Protein AF-A0A2G3DZT4-F1 (afdb_monomer)

Mean predicted aligned error: 15.98 Å

InterPro domains:
  IPR046097 Protein of unknown function DUF6033 [PF19498] (28-108)

Structure (mmCIF, N/CA/C/O backbone):
data_AF-A0A2G3DZT4-F1
#
_entry.id   AF-A0A2G3DZT4-F1
#
loop_
_atom_site.group_PDB
_atom_site.id
_atom_site.type_symbol
_atom_site.label_atom_id
_atom_site.label_alt_id
_atom_site.label_comp_id
_atom_site.label_asym_id
_atom_site.label_entity_id
_atom_site.label_seq_id
_atom_site.pdbx_PDB_ins_code
_atom_site.Cartn_x
_atom_site.Cartn_y
_atom_site.Cartn_z
_atom_site.occupancy
_atom_site.B_iso_or_equiv
_atom_site.auth_seq_id
_atom_site.auth_comp_id
_atom_site.auth_asym_id
_atom_site.auth_atom_id
_atom_site.pdbx_PDB_model_num
ATOM 1 N N . MET A 1 1 ? 13.905 -54.953 64.031 1.00 35.84 1 MET A N 1
ATOM 2 C CA . MET A 1 1 ? 13.673 -54.670 62.597 1.00 35.84 1 MET A CA 1
ATOM 3 C C . MET A 1 1 ? 12.261 -54.125 62.442 1.00 35.84 1 MET A C 1
ATOM 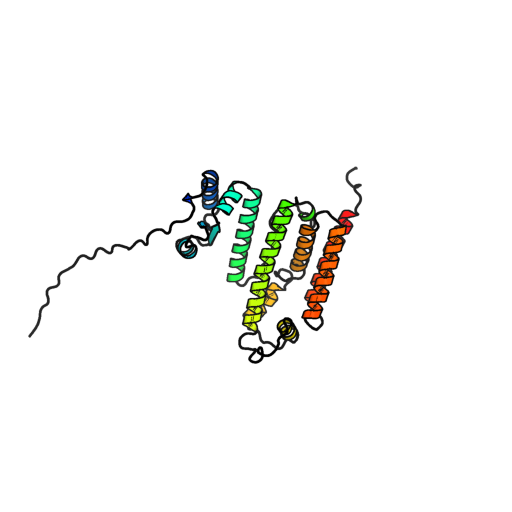5 O O . MET A 1 1 ? 11.382 -54.667 63.097 1.00 35.84 1 MET A O 1
ATOM 9 N N . SER A 1 2 ? 12.106 -53.084 61.608 1.00 32.72 2 SER A N 1
ATOM 10 C CA . SER A 1 2 ? 10.856 -52.409 61.176 1.00 32.72 2 SER A CA 1
ATOM 11 C C . SER A 1 2 ? 10.142 -51.606 62.278 1.00 32.72 2 SER A C 1
ATOM 13 O O . SER A 1 2 ? 9.581 -52.185 63.194 1.00 32.72 2 SER A O 1
ATOM 15 N N . ILE A 1 3 ? 10.249 -50.273 62.378 1.00 27.19 3 ILE A N 1
ATOM 16 C CA . ILE A 1 3 ? 9.826 -49.194 61.453 1.00 27.19 3 ILE A CA 1
ATOM 17 C C . ILE A 1 3 ? 8.415 -49.436 60.895 1.00 27.19 3 ILE A C 1
ATOM 19 O O . ILE A 1 3 ? 8.246 -50.150 59.913 1.00 27.19 3 ILE A O 1
ATOM 23 N N . GLY A 1 4 ? 7.423 -48.804 61.526 1.00 29.67 4 GLY A N 1
ATOM 24 C CA . GLY A 1 4 ? 6.056 -48.642 61.035 1.00 29.67 4 GLY A CA 1
ATOM 25 C C . GLY A 1 4 ? 5.622 -47.203 61.302 1.00 29.67 4 GLY A C 1
ATOM 26 O O . GLY A 1 4 ? 5.519 -46.786 62.451 1.00 29.67 4 GLY A O 1
ATOM 27 N N . ILE A 1 5 ? 5.490 -46.436 60.225 1.00 31.97 5 ILE A N 1
ATOM 28 C CA . ILE A 1 5 ? 5.353 -44.980 60.194 1.00 31.97 5 ILE A CA 1
ATOM 29 C C . ILE A 1 5 ? 3.861 -44.637 60.219 1.00 31.97 5 ILE A C 1
ATOM 31 O O . ILE A 1 5 ? 3.090 -45.159 59.416 1.00 31.97 5 ILE A O 1
ATOM 35 N N . SER A 1 6 ? 3.467 -43.757 61.139 1.00 32.53 6 SER A N 1
ATOM 36 C CA . SER A 1 6 ? 2.123 -43.187 61.243 1.00 32.53 6 SER A CA 1
ATOM 37 C C . SER A 1 6 ? 1.802 -42.308 60.030 1.00 32.53 6 SER A C 1
ATOM 39 O O . SER A 1 6 ? 2.464 -41.298 59.799 1.00 32.53 6 SER A O 1
ATOM 41 N N . GLY A 1 7 ? 0.766 -42.670 59.274 1.00 30.48 7 GLY A N 1
ATOM 42 C CA . GLY A 1 7 ? 0.188 -41.834 58.223 1.00 30.48 7 GLY A CA 1
ATOM 43 C C . GLY A 1 7 ? -0.861 -40.881 58.795 1.00 30.48 7 GLY A C 1
ATOM 44 O O . GLY A 1 7 ? -1.984 -41.292 59.078 1.00 30.48 7 GLY A O 1
ATOM 45 N N . VAL A 1 8 ? -0.502 -39.606 58.949 1.00 34.56 8 VAL A N 1
ATOM 46 C CA . VAL A 1 8 ? -1.454 -38.508 59.167 1.00 34.56 8 VAL A CA 1
ATOM 47 C C . VAL A 1 8 ? -1.983 -38.083 57.798 1.00 34.56 8 VAL A C 1
ATOM 49 O O . VAL A 1 8 ? -1.232 -37.590 56.962 1.00 34.56 8 VAL A O 1
ATOM 52 N N . SER A 1 9 ? -3.279 -38.291 57.561 1.00 32.06 9 SER A N 1
ATOM 53 C CA . SER A 1 9 ? -3.981 -37.723 56.408 1.00 32.06 9 SER A CA 1
ATOM 54 C C . SER A 1 9 ? -4.201 -36.234 56.656 1.00 32.06 9 SER A C 1
ATOM 56 O O . SER A 1 9 ? -5.027 -35.858 57.486 1.00 32.06 9 SER A O 1
ATOM 58 N N . GLN A 1 10 ? -3.446 -35.387 55.959 1.00 34.06 10 GLN A N 1
ATOM 59 C CA . GLN A 1 10 ? -3.657 -33.946 55.960 1.00 34.06 10 GLN A CA 1
ATOM 60 C C . GLN A 1 10 ? -4.495 -33.561 54.738 1.00 34.06 10 GLN A C 1
ATOM 62 O O . GLN A 1 10 ? -4.106 -33.768 53.590 1.00 34.06 10 GLN A O 1
ATOM 67 N N . VAL A 1 11 ? -5.675 -33.018 55.027 1.00 36.53 11 VAL A N 1
ATOM 68 C CA . VAL A 1 11 ? -6.597 -32.384 54.087 1.00 36.53 11 VAL A CA 1
ATOM 69 C C . VAL A 1 11 ? -5.901 -31.160 53.487 1.00 36.53 11 VAL A C 1
ATOM 71 O O . VAL A 1 11 ? -5.662 -30.177 54.185 1.00 36.53 11 VAL A O 1
ATOM 74 N N . GLY A 1 12 ? -5.550 -31.226 52.204 1.00 33.75 12 GLY A N 1
ATOM 75 C CA . GLY A 1 12 ? -5.058 -30.089 51.431 1.00 33.75 12 GLY A CA 1
ATOM 76 C C . GLY A 1 12 ? -6.176 -29.538 50.558 1.00 33.75 12 GLY A C 1
ATOM 77 O O . GLY A 1 12 ? -6.418 -30.051 49.470 1.00 33.75 12 GLY A O 1
ATOM 78 N N . ALA A 1 13 ? -6.866 -28.504 51.039 1.00 34.66 13 ALA A N 1
ATOM 79 C CA . ALA A 1 13 ? -7.708 -27.667 50.198 1.00 34.66 13 ALA A CA 1
ATOM 80 C C . ALA A 1 13 ? -6.808 -26.957 49.177 1.00 34.66 13 ALA A C 1
ATOM 82 O O . ALA A 1 13 ? -5.979 -26.124 49.539 1.00 34.66 13 ALA A O 1
ATOM 83 N N . SER A 1 14 ? -6.944 -27.310 47.903 1.00 34.84 14 SER A N 1
ATOM 84 C CA . SER A 1 14 ? -6.324 -26.594 46.794 1.00 34.84 14 SER A CA 1
ATOM 85 C C . SER A 1 14 ? -7.066 -25.275 46.588 1.00 34.84 14 SER A C 1
ATOM 87 O O . SER A 1 14 ? -8.019 -25.201 45.814 1.00 34.84 14 SER A O 1
ATOM 89 N N . THR A 1 15 ? -6.655 -24.230 47.302 1.00 34.09 15 THR A N 1
ATOM 90 C CA . THR A 1 15 ? -6.976 -22.852 46.933 1.00 34.09 15 THR A CA 1
ATOM 91 C C . THR A 1 15 ? -6.350 -22.586 45.568 1.00 34.09 15 THR A C 1
ATOM 93 O O . THR A 1 15 ? -5.130 -22.472 45.439 1.00 34.09 15 THR A O 1
ATOM 96 N N . GLN A 1 16 ? -7.184 -22.528 44.529 1.00 34.56 16 GLN A N 1
ATOM 97 C CA . GLN A 1 16 ? -6.780 -21.939 43.262 1.00 34.56 16 GLN A CA 1
ATOM 98 C C . GLN A 1 16 ? -6.402 -20.483 43.541 1.00 34.56 16 GLN A C 1
ATOM 100 O O . GLN A 1 16 ? -7.229 -19.688 43.980 1.00 34.56 16 GLN A O 1
ATOM 105 N N . TYR A 1 17 ? -5.127 -20.153 43.350 1.00 31.91 17 TYR A N 1
ATOM 106 C CA . TYR A 1 17 ? -4.670 -18.772 43.287 1.00 31.91 17 TYR A CA 1
ATOM 107 C C . TYR A 1 17 ? -5.278 -18.156 42.018 1.00 31.91 17 TYR A C 1
ATOM 109 O O . TYR A 1 17 ? -4.721 -18.292 40.930 1.00 31.91 17 TYR A O 1
ATOM 117 N N . GLU A 1 18 ? -6.442 -17.516 42.132 1.00 36.75 18 GLU A N 1
ATOM 118 C CA . GLU A 1 18 ? -6.904 -16.585 41.105 1.00 36.75 18 GLU A CA 1
ATOM 119 C C . GLU A 1 18 ? -5.958 -15.382 41.127 1.00 36.75 18 GLU A C 1
ATOM 121 O O . GLU A 1 18 ? -5.880 -14.637 42.107 1.00 36.75 18 GLU A O 1
ATOM 126 N N . ALA A 1 19 ? -5.166 -15.227 40.064 1.00 43.00 19 ALA A N 1
ATOM 127 C CA . ALA A 1 19 ? -4.368 -14.027 39.871 1.00 43.00 19 ALA A CA 1
ATOM 128 C C . ALA A 1 19 ? -5.308 -12.805 39.867 1.00 43.00 19 ALA A C 1
ATOM 130 O O . ALA A 1 19 ? -6.369 -12.866 39.241 1.00 43.00 19 ALA A O 1
ATOM 131 N N . PRO A 1 20 ? -4.958 -11.698 40.546 1.00 50.19 20 PRO A N 1
ATOM 132 C CA . PRO A 1 20 ? -5.822 -10.526 40.605 1.00 50.19 20 PRO A CA 1
ATOM 133 C C . PRO A 1 20 ? -6.128 -10.015 39.192 1.00 50.19 20 PRO A C 1
ATOM 135 O O . PRO A 1 20 ? -5.216 -9.858 38.377 1.00 50.19 20 PRO A O 1
ATOM 138 N N . ALA A 1 21 ? -7.410 -9.753 38.911 1.00 59.19 21 ALA A N 1
ATOM 139 C CA . ALA A 1 21 ? -7.855 -9.196 37.637 1.00 59.19 21 ALA A CA 1
ATOM 140 C C . ALA A 1 21 ? -7.073 -7.908 37.330 1.00 59.19 21 ALA A C 1
ATOM 142 O O . ALA A 1 21 ? -7.020 -6.981 38.147 1.00 59.19 21 ALA A O 1
ATOM 143 N N . VAL A 1 22 ? -6.431 -7.861 36.162 1.00 67.62 22 VAL A N 1
ATOM 144 C CA . VAL A 1 22 ? -5.634 -6.697 35.759 1.00 67.62 22 VAL A CA 1
ATOM 145 C C . VAL A 1 22 ? -6.612 -5.600 35.364 1.00 67.62 22 VAL A C 1
ATOM 147 O O . VAL A 1 22 ? -7.493 -5.818 34.538 1.00 67.62 22 VAL A O 1
ATOM 150 N N . LYS A 1 23 ? -6.493 -4.422 35.984 1.00 72.06 23 LYS A N 1
ATOM 151 C CA . LYS A 1 23 ? -7.412 -3.308 35.728 1.00 72.06 23 LYS A CA 1
ATOM 152 C C . LYS A 1 23 ? -7.224 -2.781 34.302 1.00 72.06 23 LYS A C 1
ATOM 154 O O . LYS A 1 23 ? -6.114 -2.401 33.932 1.00 72.06 23 LYS A O 1
ATOM 159 N N . SER A 1 24 ? -8.308 -2.745 33.530 1.00 79.88 24 SER A N 1
ATOM 160 C CA . SER A 1 24 ? -8.387 -2.023 32.257 1.00 79.88 24 SER A CA 1
ATOM 161 C C . SER A 1 24 ? -8.748 -0.550 32.501 1.00 79.88 24 SER A C 1
ATOM 163 O O . SER A 1 24 ? -9.135 -0.179 33.608 1.00 79.88 24 SER A O 1
ATOM 165 N N . SER A 1 25 ? -8.629 0.299 31.477 1.00 84.81 25 SER A N 1
ATOM 166 C CA . SER A 1 25 ? -9.008 1.722 31.549 1.00 84.81 25 SER A CA 1
ATOM 167 C C . SER A 1 25 ? -10.488 1.974 31.191 1.00 84.81 25 SER A C 1
ATOM 169 O O . SER A 1 25 ? -10.856 3.095 30.840 1.00 84.81 25 SER A O 1
ATOM 171 N N . GLU A 1 26 ? -11.355 0.957 31.238 1.00 87.75 26 GLU A N 1
ATOM 172 C CA . GLU A 1 26 ? -12.788 1.079 30.900 1.00 87.75 26 GLU A CA 1
ATOM 173 C C . GLU A 1 26 ? -13.578 1.965 31.871 1.00 87.75 26 GLU A C 1
ATOM 175 O O . GLU A 1 26 ? -14.547 2.620 31.481 1.00 87.75 26 GLU A O 1
ATOM 180 N N . ASP A 1 27 ? -13.143 2.026 33.128 1.00 87.75 27 ASP A N 1
ATOM 181 C CA . ASP A 1 27 ? -13.713 2.879 34.173 1.00 87.75 27 ASP A CA 1
ATOM 182 C C . ASP A 1 27 ? -13.585 4.378 33.853 1.00 87.75 27 ASP A C 1
ATOM 184 O O . ASP A 1 27 ? -14.353 5.191 34.363 1.00 87.75 27 ASP A O 1
ATOM 188 N N . LYS A 1 28 ? -12.653 4.742 32.966 1.00 90.12 28 LYS A N 1
ATOM 189 C CA . LYS A 1 28 ? -12.401 6.121 32.520 1.00 90.12 28 LYS A CA 1
ATOM 190 C C . LYS A 1 28 ? -13.260 6.547 31.324 1.00 90.12 28 LYS A C 1
ATOM 192 O O . LYS A 1 28 ? -13.123 7.680 30.861 1.00 90.12 28 LYS A O 1
ATOM 197 N N . LEU A 1 29 ? -14.093 5.660 30.780 1.00 93.12 29 LEU A N 1
ATOM 198 C CA . LEU A 1 29 ? -14.978 5.972 29.657 1.00 93.12 29 LEU A CA 1
ATOM 199 C C . LEU A 1 29 ? -16.215 6.754 30.107 1.00 93.12 29 LEU A C 1
ATOM 201 O O . LEU A 1 29 ? -16.767 6.528 31.183 1.00 93.12 29 LEU A O 1
ATOM 205 N N . SER A 1 30 ? -16.712 7.630 29.237 1.00 95.06 30 SER A N 1
ATOM 206 C CA . SER A 1 30 ? -18.046 8.207 29.379 1.00 95.06 30 SER A CA 1
ATOM 207 C C . SER A 1 30 ? -19.122 7.132 29.251 1.00 95.06 30 SER A C 1
ATOM 209 O O . SER A 1 30 ? -18.926 6.102 28.602 1.00 95.06 30 SER A O 1
ATOM 211 N N . LYS A 1 31 ? -20.315 7.410 29.789 1.00 95.94 31 LYS A N 1
ATOM 212 C CA . LYS A 1 31 ? -21.454 6.489 29.697 1.00 95.94 31 LYS A CA 1
ATOM 213 C C . LYS A 1 31 ? -21.768 6.091 28.248 1.00 95.94 31 LYS A C 1
ATOM 215 O O . LYS A 1 31 ? -21.952 4.916 27.963 1.00 95.94 31 LYS A O 1
ATOM 220 N N . LYS A 1 32 ? -21.710 7.053 27.320 1.00 93.81 32 LYS A N 1
ATOM 221 C CA . LYS A 1 32 ? -21.916 6.804 25.886 1.00 93.81 32 LYS A CA 1
ATOM 222 C C . LYS A 1 32 ? -20.889 5.820 25.312 1.00 93.81 32 LYS A C 1
ATOM 224 O O . LYS A 1 32 ? -21.248 4.956 24.521 1.00 93.81 32 LYS A O 1
ATOM 229 N N . ALA A 1 33 ? -19.620 5.955 25.691 1.00 94.38 33 ALA A N 1
ATOM 230 C CA . ALA A 1 33 ? -18.560 5.069 25.222 1.00 94.38 33 ALA A CA 1
ATOM 231 C C . ALA A 1 33 ? -18.623 3.677 25.870 1.00 94.38 33 ALA A C 1
ATOM 233 O O . ALA A 1 33 ? -18.313 2.692 25.206 1.00 94.38 33 ALA A O 1
ATOM 234 N N . GLN A 1 34 ? -19.078 3.582 27.122 1.00 94.69 34 GLN A N 1
ATOM 235 C CA . GLN A 1 34 ? -19.359 2.301 27.776 1.00 94.69 34 GLN A CA 1
ATOM 236 C C . GLN A 1 34 ? -20.506 1.552 27.089 1.00 94.69 34 GLN A C 1
ATOM 238 O O . GLN A 1 34 ? -20.374 0.361 26.817 1.00 94.69 34 GLN A O 1
ATOM 243 N N . ASP A 1 35 ? -21.598 2.250 26.766 1.00 96.25 35 ASP A N 1
ATOM 244 C CA . ASP A 1 35 ? -22.743 1.657 26.067 1.00 96.25 35 ASP A CA 1
ATOM 245 C C . ASP A 1 35 ? -22.334 1.190 24.660 1.00 96.25 35 ASP A C 1
ATOM 247 O O . ASP A 1 35 ? -22.595 0.053 24.276 1.00 96.25 35 ASP A O 1
ATOM 251 N N . TYR A 1 36 ? -21.567 2.013 23.936 1.00 95.19 36 TYR A N 1
ATOM 252 C CA . TYR A 1 36 ? -21.022 1.638 22.631 1.00 95.19 36 TYR A CA 1
ATOM 253 C C . TYR A 1 36 ? -20.076 0.421 22.698 1.00 95.19 36 TYR A C 1
ATOM 255 O O . TYR A 1 36 ? -20.134 -0.464 21.845 1.00 95.19 36 TYR A O 1
ATOM 263 N N . LEU A 1 37 ? -19.217 0.334 23.720 1.00 94.06 37 LEU A N 1
ATOM 264 C CA . LEU A 1 37 ? -18.352 -0.829 23.940 1.00 94.06 37 LEU A CA 1
ATOM 265 C C . LEU A 1 37 ? -19.165 -2.105 24.222 1.00 94.06 37 LEU A C 1
ATOM 267 O O . LEU A 1 37 ? -18.807 -3.179 23.734 1.00 94.06 37 LEU A O 1
ATOM 271 N N . ALA A 1 38 ? -20.256 -1.998 24.984 1.00 94.25 38 ALA A N 1
ATOM 272 C CA . ALA A 1 38 ? -21.161 -3.118 25.230 1.00 94.25 38 ALA A CA 1
ATOM 273 C C . ALA A 1 38 ? -21.832 -3.595 23.930 1.00 94.25 38 ALA A C 1
ATOM 275 O O . ALA A 1 38 ? -21.845 -4.799 23.658 1.00 94.25 38 ALA A O 1
ATOM 276 N N . ASP A 1 39 ? -22.290 -2.666 23.087 1.00 94.12 39 ASP A N 1
ATOM 277 C CA . ASP A 1 39 ? -22.849 -2.978 21.768 1.00 94.12 39 ASP A CA 1
ATOM 278 C C . ASP A 1 39 ? -21.826 -3.685 20.869 1.00 94.12 39 ASP A C 1
ATOM 280 O O . ASP A 1 39 ? -22.159 -4.668 20.203 1.00 94.12 39 ASP A O 1
ATOM 284 N N . LEU A 1 40 ? -20.562 -3.244 20.878 1.00 91.56 40 LEU A N 1
ATOM 285 C CA . LEU A 1 40 ? -19.487 -3.908 20.139 1.00 91.56 40 LEU A CA 1
ATOM 286 C C . LEU A 1 40 ? -19.270 -5.348 20.601 1.00 91.56 40 LEU A C 1
ATOM 288 O O . LEU A 1 40 ? -19.233 -6.255 19.771 1.00 91.56 40 LEU A O 1
ATOM 292 N N . ARG A 1 41 ? -19.160 -5.574 21.912 1.00 91.94 41 ARG A N 1
ATOM 293 C CA . ARG A 1 41 ? -18.963 -6.916 22.486 1.00 91.94 41 ARG A CA 1
ATOM 294 C C . ARG A 1 41 ? -20.148 -7.845 22.210 1.00 91.94 41 ARG A C 1
ATOM 296 O O . ARG A 1 41 ? -19.950 -9.039 22.015 1.00 91.94 41 ARG A O 1
ATOM 303 N N . SER A 1 42 ? -21.361 -7.299 22.157 1.00 91.44 42 SER A N 1
ATOM 304 C CA . SER A 1 42 ? -22.565 -8.040 21.768 1.00 91.44 42 SER A CA 1
ATOM 305 C C . SER A 1 42 ? -22.560 -8.396 20.275 1.00 91.44 42 SER A C 1
ATOM 307 O O . SER A 1 42 ? -22.864 -9.524 19.893 1.00 91.44 42 SER A O 1
ATOM 309 N N . LYS A 1 43 ? -22.165 -7.446 19.418 1.00 91.25 43 LYS A N 1
ATOM 310 C CA . LYS A 1 43 ? -22.201 -7.591 17.956 1.00 91.25 43 LYS A CA 1
ATOM 311 C C . LYS A 1 43 ? -21.086 -8.475 17.390 1.00 91.25 43 LYS A C 1
ATOM 313 O O . LYS A 1 43 ? -21.326 -9.170 16.407 1.00 91.25 43 LYS A O 1
ATOM 318 N N . TYR A 1 44 ? -19.891 -8.458 17.981 1.00 85.94 44 TYR A N 1
ATOM 319 C CA . TYR A 1 44 ? -18.739 -9.250 17.531 1.00 85.94 44 TYR A CA 1
ATOM 320 C C . TYR A 1 44 ? -18.349 -10.270 18.606 1.00 85.94 44 TYR A C 1
ATOM 322 O O . TYR A 1 44 ? -17.353 -10.108 19.306 1.00 85.94 44 TYR A O 1
ATOM 330 N N . GLY A 1 45 ? -19.146 -11.333 18.745 1.00 80.62 45 GLY A N 1
ATOM 331 C CA . GLY A 1 45 ? -18.995 -12.321 19.823 1.00 80.62 45 GLY A CA 1
ATOM 332 C C . GLY A 1 45 ? -17.663 -13.087 19.846 1.00 80.62 45 GLY A C 1
ATOM 333 O O . GL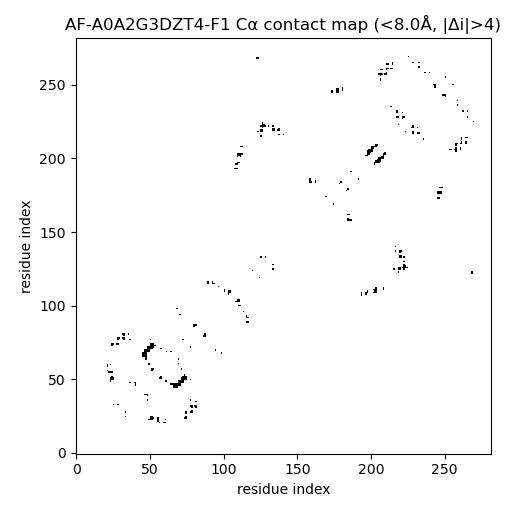Y A 1 45 ? -17.288 -13.617 20.899 1.00 80.62 45 GLY A O 1
ATOM 334 N N . ASP A 1 46 ? -16.942 -13.106 18.723 1.00 83.69 46 ASP A N 1
ATOM 335 C CA . ASP A 1 46 ? -15.623 -13.737 18.570 1.00 83.69 46 ASP A CA 1
ATOM 336 C C . ASP A 1 46 ? -14.462 -12.796 18.935 1.00 83.69 46 ASP A C 1
ATOM 338 O O . ASP A 1 46 ? -13.300 -13.212 18.973 1.00 83.69 46 ASP A O 1
ATOM 342 N N . TYR A 1 47 ? -14.763 -11.514 19.166 1.00 86.25 47 TYR A N 1
ATOM 343 C CA . TYR A 1 47 ? -13.781 -10.474 19.437 1.00 86.25 47 TYR A CA 1
ATOM 344 C C . TYR A 1 47 ? -13.842 -10.103 20.917 1.00 86.25 47 TYR A C 1
ATOM 346 O O . TYR A 1 47 ? -14.909 -10.031 21.526 1.00 86.25 47 TYR A O 1
ATOM 354 N N . ASP A 1 48 ? -12.683 -9.812 21.490 1.00 87.31 48 ASP A N 1
ATOM 355 C CA . ASP A 1 48 ? -12.564 -9.193 22.799 1.00 87.31 48 ASP A CA 1
ATOM 356 C C . ASP A 1 48 ? -12.041 -7.770 22.643 1.00 87.31 48 ASP A C 1
ATOM 358 O O . ASP A 1 48 ? -10.860 -7.546 22.362 1.00 87.31 48 ASP A O 1
ATOM 362 N N . PHE A 1 49 ? -12.943 -6.801 22.774 1.00 89.12 49 PHE A N 1
ATOM 363 C CA . PHE A 1 49 ? -12.582 -5.391 22.760 1.00 89.12 49 PHE A CA 1
ATOM 364 C C . PHE A 1 49 ? -12.090 -4.979 24.141 1.00 89.12 49 PHE A C 1
ATOM 366 O O . PHE A 1 49 ? -12.868 -4.936 25.093 1.00 89.12 49 PHE A O 1
ATOM 373 N N . ILE A 1 50 ? -10.809 -4.642 24.235 1.00 86.62 50 ILE A N 1
ATOM 374 C CA . ILE A 1 50 ? -10.124 -4.256 25.468 1.00 86.62 50 ILE A CA 1
ATOM 375 C C . ILE A 1 50 ? -9.839 -2.758 25.409 1.00 86.62 50 ILE A C 1
ATOM 377 O O . ILE A 1 50 ? -9.302 -2.267 24.415 1.00 86.62 50 ILE A O 1
ATOM 381 N N . VAL A 1 51 ? -10.146 -2.024 26.482 1.00 89.44 51 VAL A N 1
ATOM 382 C CA . VAL A 1 51 ? -9.786 -0.602 26.578 1.00 89.44 51 VAL A CA 1
ATOM 383 C C . VAL A 1 51 ? -8.579 -0.426 27.485 1.00 89.44 51 VAL A C 1
ATOM 385 O O . VAL A 1 51 ? -8.657 -0.629 28.696 1.00 89.44 51 VAL A O 1
ATOM 388 N N . ALA A 1 52 ? -7.451 -0.045 26.892 1.00 85.69 52 ALA A N 1
ATOM 389 C CA . ALA A 1 52 ? -6.180 0.092 27.586 1.00 85.69 52 ALA A CA 1
ATOM 390 C C . ALA A 1 52 ? -5.381 1.286 27.051 1.00 85.69 52 ALA A C 1
ATOM 392 O O . ALA A 1 52 ? -5.145 1.424 25.848 1.00 85.69 52 ALA A O 1
ATOM 393 N N . ASN A 1 53 ? -4.930 2.137 27.965 1.00 80.38 53 ASN A N 1
ATOM 394 C CA . ASN A 1 53 ? -4.013 3.234 27.681 1.00 80.38 53 ASN A CA 1
ATOM 395 C C . ASN A 1 53 ? -2.557 2.757 27.781 1.00 80.38 53 ASN A C 1
ATOM 397 O O . ASN A 1 53 ? -2.278 1.626 28.171 1.00 80.38 53 ASN A O 1
ATOM 401 N N . ASP A 1 54 ? -1.601 3.613 27.421 1.00 76.56 54 ASP A N 1
ATOM 402 C CA . ASP A 1 54 ? -0.172 3.256 27.443 1.00 76.56 54 ASP A CA 1
ATOM 403 C C . ASP A 1 54 ? 0.369 2.959 28.846 1.00 76.56 54 ASP A C 1
ATOM 405 O O . ASP A 1 54 ? 1.356 2.243 28.981 1.00 76.56 54 ASP A O 1
ATOM 409 N N . SER A 1 55 ? -0.299 3.469 29.884 1.00 78.06 55 SER A N 1
ATOM 410 C CA . SER A 1 55 ? 0.005 3.177 31.287 1.00 78.06 55 SER A CA 1
ATOM 411 C C . SER A 1 55 ? -0.363 1.761 31.727 1.00 78.06 55 SER A C 1
ATOM 413 O O . SER A 1 55 ? 0.055 1.339 32.802 1.00 78.06 55 SER A O 1
ATOM 415 N N . ASP A 1 56 ? -1.185 1.056 30.950 1.00 78.88 56 ASP A N 1
ATOM 416 C CA . ASP A 1 56 ? -1.780 -0.213 31.356 1.00 78.88 56 ASP A CA 1
ATOM 417 C C . ASP A 1 56 ? -0.959 -1.399 30.826 1.00 78.88 56 ASP A C 1
ATOM 419 O O . ASP A 1 56 ? -0.330 -1.324 29.766 1.00 78.88 56 ASP A O 1
ATOM 423 N N . ASP A 1 57 ? -0.998 -2.540 31.524 1.00 80.50 57 ASP A N 1
ATOM 424 C CA . ASP A 1 57 ? -0.346 -3.769 31.055 1.00 80.50 57 ASP A CA 1
ATOM 425 C C . ASP A 1 57 ? -1.186 -4.453 29.964 1.00 80.50 57 ASP A C 1
ATOM 427 O O . ASP A 1 57 ? -1.907 -5.431 30.187 1.00 80.50 57 ASP A O 1
ATOM 431 N N . LYS A 1 58 ? -1.075 -3.923 28.740 1.00 78.00 58 LYS A N 1
ATOM 432 C CA . LYS A 1 58 ? -1.792 -4.418 27.553 1.00 78.00 58 LYS A CA 1
ATOM 433 C C . LYS A 1 58 ? -1.535 -5.905 27.295 1.00 78.00 58 LYS A C 1
ATOM 435 O O . LYS A 1 58 ? -2.426 -6.601 26.819 1.00 78.00 58 LYS A O 1
ATOM 440 N N . LYS A 1 59 ? -0.336 -6.413 27.608 1.00 73.19 59 LYS A N 1
ATOM 441 C CA . LYS A 1 59 ? 0.013 -7.825 27.382 1.00 73.19 59 LYS A CA 1
ATOM 442 C C . LYS A 1 59 ? -0.719 -8.732 28.361 1.00 73.19 59 LYS A C 1
ATOM 444 O O . LYS A 1 59 ? -1.212 -9.778 27.946 1.00 73.19 59 LYS A O 1
ATOM 449 N N . ALA A 1 60 ? -0.781 -8.355 29.636 1.00 77.94 60 ALA A N 1
ATOM 450 C CA . ALA A 1 60 ? -1.530 -9.115 30.629 1.00 77.94 60 ALA A CA 1
ATOM 451 C C . ALA A 1 60 ? -3.040 -9.079 30.349 1.00 77.94 60 ALA A C 1
ATOM 453 O O . ALA A 1 60 ? -3.688 -10.116 30.450 1.00 77.94 60 ALA A O 1
ATOM 454 N N . LEU A 1 61 ? -3.568 -7.929 29.914 1.00 76.31 61 LEU A N 1
ATOM 455 C CA . LEU A 1 61 ? -4.974 -7.783 29.524 1.00 76.31 61 LEU A CA 1
ATOM 456 C C . LEU A 1 61 ? -5.337 -8.669 28.323 1.00 76.31 61 LEU A C 1
ATOM 458 O O . LEU A 1 61 ? -6.298 -9.425 28.388 1.00 76.31 61 LEU A O 1
ATOM 462 N N . VAL A 1 62 ? -4.531 -8.655 27.256 1.00 76.44 62 VAL A N 1
ATOM 463 C CA . VAL A 1 62 ? -4.761 -9.522 26.085 1.00 76.44 62 VAL A CA 1
ATOM 464 C C . VAL A 1 62 ? -4.671 -11.007 26.455 1.00 76.44 62 VAL A C 1
ATOM 466 O O . VAL A 1 62 ? -5.461 -11.804 25.965 1.00 76.44 62 VAL A O 1
ATOM 469 N N . LYS A 1 63 ? -3.764 -11.397 27.361 1.00 79.06 63 LYS A N 1
ATOM 470 C CA . LYS A 1 63 ? -3.643 -12.792 27.831 1.00 79.06 63 LYS A CA 1
ATOM 471 C C . LYS A 1 63 ? -4.842 -13.292 28.641 1.00 79.06 63 LYS A C 1
ATOM 473 O O . LYS A 1 63 ? -5.004 -14.501 28.758 1.00 79.06 63 LYS A O 1
ATOM 478 N N . GLN A 1 64 ? -5.633 -12.395 29.227 1.00 79.88 64 GLN A N 1
ATOM 479 C CA . GLN A 1 64 ? -6.863 -12.757 29.942 1.00 79.88 64 GLN A CA 1
ATOM 480 C C . GLN A 1 64 ? -8.038 -12.986 28.991 1.00 79.88 64 GLN A C 1
ATOM 482 O O . GLN A 1 64 ? -9.056 -13.547 29.398 1.00 79.88 64 GLN A O 1
ATOM 487 N N . SER A 1 65 ? -7.895 -12.580 27.729 1.00 79.56 65 SER A N 1
ATOM 488 C CA . SER A 1 65 ? -8.914 -12.790 26.718 1.00 79.56 65 SER A CA 1
ATOM 489 C C . SER A 1 65 ? -9.137 -14.277 26.467 1.00 79.56 65 SER A C 1
ATOM 491 O O . SER A 1 65 ? -8.204 -15.037 26.215 1.00 79.56 65 SER A O 1
ATOM 493 N N . THR A 1 66 ? -10.401 -14.688 26.505 1.00 80.44 66 THR A N 1
ATOM 494 C CA . THR A 1 66 ? -10.833 -16.051 26.156 1.00 80.44 66 THR A CA 1
ATOM 495 C C . THR A 1 66 ? -11.344 -16.147 24.718 1.00 80.44 66 THR A C 1
ATOM 497 O O . THR A 1 66 ? -11.786 -17.210 24.283 1.00 80.44 66 THR A O 1
ATOM 500 N N . LYS A 1 67 ? -11.314 -15.034 23.976 1.00 82.06 67 LYS A N 1
ATOM 501 C CA . LYS A 1 67 ? -11.801 -14.938 22.600 1.00 82.06 67 LYS A CA 1
ATOM 502 C C . LYS A 1 67 ? -10.678 -15.200 21.604 1.00 82.06 67 LYS A C 1
ATOM 504 O O . LYS A 1 67 ? -9.501 -15.041 21.914 1.00 82.06 67 LYS A O 1
ATOM 509 N N . SER A 1 68 ? -11.047 -15.572 20.382 1.00 73.56 68 SER A N 1
ATOM 510 C CA . SER A 1 68 ? -10.088 -15.863 19.309 1.00 73.56 68 SER A CA 1
ATOM 511 C C . SER A 1 68 ? -9.337 -14.628 18.818 1.00 73.56 68 SER A C 1
ATOM 513 O O . SER A 1 68 ? -8.281 -14.749 18.202 1.00 73.56 68 SER A O 1
ATOM 515 N N . THR A 1 69 ? -9.879 -13.430 19.034 1.00 78.25 69 THR A N 1
ATOM 516 C CA . THR A 1 69 ? -9.285 -12.182 18.553 1.00 78.25 69 THR A CA 1
ATOM 517 C C . THR A 1 69 ? -9.421 -11.096 19.606 1.00 78.25 69 THR A C 1
ATOM 519 O O . THR A 1 69 ? -10.531 -10.731 19.973 1.00 78.25 69 THR A O 1
ATOM 522 N N . SER A 1 70 ? -8.302 -10.539 20.065 1.00 83.38 70 SER A N 1
ATOM 523 C CA . SER A 1 70 ? -8.302 -9.396 20.983 1.00 83.38 70 SER A CA 1
ATOM 524 C C . SER A 1 70 ? -8.006 -8.105 20.226 1.00 83.38 70 SER A C 1
ATOM 526 O O . SER A 1 70 ? -7.025 -8.013 19.485 1.00 83.38 70 SER A O 1
ATOM 528 N N . VAL A 1 71 ? -8.836 -7.088 20.435 1.00 83.75 71 VAL A N 1
ATOM 529 C CA . VAL A 1 71 ? -8.720 -5.767 19.812 1.00 83.75 71 VAL A CA 1
ATOM 530 C C . VAL A 1 71 ? -8.570 -4.736 20.917 1.00 83.75 71 VAL A C 1
ATOM 532 O O . VAL A 1 71 ? -9.459 -4.582 21.749 1.00 83.75 71 VAL A O 1
ATOM 535 N N . VAL A 1 72 ? -7.450 -4.016 20.930 1.00 84.06 72 VAL A N 1
ATOM 536 C CA . VAL A 1 72 ? -7.152 -3.035 21.979 1.00 84.06 72 VAL A CA 1
ATOM 537 C C . VAL A 1 72 ? -7.376 -1.619 21.457 1.00 84.06 72 VAL A C 1
ATOM 539 O O . VAL A 1 72 ? -6.780 -1.233 20.454 1.00 84.06 72 VAL A O 1
ATOM 542 N N . PHE A 1 73 ? -8.182 -0.835 22.170 1.00 83.19 73 PHE A N 1
ATOM 5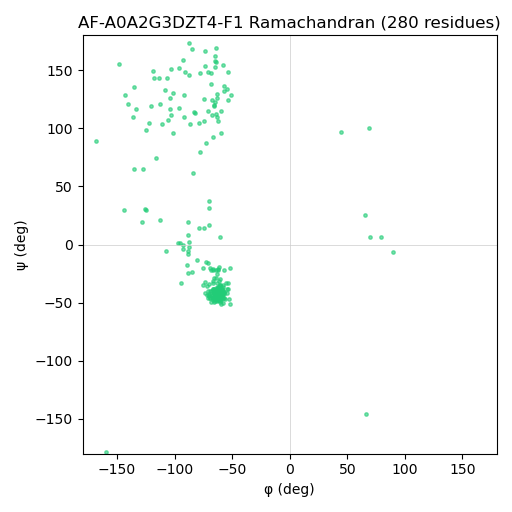43 C CA . PHE A 1 73 ? -8.381 0.594 21.928 1.00 83.19 73 PHE A CA 1
ATOM 544 C C . PHE A 1 73 ? -7.950 1.415 23.142 1.00 83.19 73 PHE A C 1
ATOM 546 O O . PHE A 1 73 ? -8.086 0.974 24.282 1.00 83.19 73 PHE A O 1
ATOM 553 N N . SER A 1 74 ? -7.474 2.640 22.924 1.00 86.44 74 SER A N 1
ATOM 554 C CA . SER A 1 74 ? -7.336 3.601 24.023 1.00 86.44 74 SER A CA 1
ATOM 555 C C . SER A 1 74 ? -8.706 4.132 24.454 1.00 86.44 74 SER A C 1
ATOM 557 O O . SER A 1 74 ? -9.699 4.026 23.724 1.00 86.44 74 SER A O 1
ATOM 559 N N . THR A 1 75 ? -8.765 4.787 25.616 1.00 86.50 75 THR A N 1
ATOM 560 C CA . THR A 1 75 ? -9.994 5.480 26.034 1.00 86.50 75 THR A CA 1
ATOM 561 C C . THR A 1 75 ? -10.379 6.575 25.045 1.00 86.50 75 THR A C 1
ATOM 563 O O . THR A 1 75 ? -11.546 6.701 24.686 1.00 86.50 75 THR A O 1
ATOM 566 N N . SER A 1 76 ? -9.399 7.330 24.541 1.00 77.75 76 SER A N 1
ATOM 567 C CA . SER A 1 76 ? -9.621 8.393 23.557 1.00 77.75 76 SER A CA 1
ATOM 568 C C . SER A 1 76 ? -10.163 7.873 22.223 1.00 77.75 76 SER A C 1
ATOM 570 O O . SER A 1 76 ? -11.021 8.522 21.621 1.00 77.75 76 SER A O 1
ATOM 572 N N . GLU A 1 77 ? -9.709 6.705 21.762 1.00 78.38 77 GLU A N 1
ATOM 573 C CA . GLU A 1 77 ? -10.239 6.096 20.543 1.00 78.38 77 GLU A CA 1
ATOM 574 C C . GLU A 1 77 ? -11.669 5.595 20.739 1.00 78.38 77 GLU A C 1
ATOM 576 O O . GLU A 1 77 ? -12.520 5.902 19.906 1.00 78.38 77 GLU A O 1
ATOM 581 N N . MET A 1 78 ? -11.965 4.916 21.852 1.00 91.50 78 MET A N 1
ATOM 582 C CA . MET A 1 78 ? -13.322 4.441 22.150 1.00 91.50 78 MET A CA 1
ATOM 583 C C . MET A 1 78 ? -14.316 5.606 22.282 1.00 91.50 78 MET A C 1
ATOM 585 O O . MET A 1 78 ? -15.414 5.568 21.728 1.00 91.50 78 MET A O 1
ATOM 589 N N . GLU A 1 79 ? -13.899 6.695 22.933 1.00 87.94 79 GLU A N 1
ATOM 590 C CA . GLU A 1 79 ? -14.658 7.946 23.020 1.00 87.94 79 GLU A CA 1
ATOM 591 C C . GLU A 1 79 ? -14.971 8.549 21.649 1.00 87.94 79 GLU A C 1
ATOM 593 O O . GLU A 1 79 ? -16.075 9.046 21.413 1.00 87.94 79 GLU A O 1
ATOM 598 N N . ARG A 1 80 ? -13.997 8.529 20.734 1.00 80.75 80 ARG A N 1
ATOM 599 C CA . ARG A 1 80 ? -14.179 9.041 19.375 1.00 80.75 80 ARG A CA 1
ATOM 600 C C . ARG A 1 80 ? -15.114 8.144 18.570 1.00 80.75 80 ARG A C 1
ATOM 602 O O . ARG A 1 80 ? -16.001 8.663 17.901 1.00 80.75 80 ARG A O 1
ATOM 609 N N . MET A 1 81 ? -14.960 6.826 18.677 1.00 89.12 81 MET A N 1
ATOM 610 C CA . MET A 1 81 ? -15.830 5.853 18.011 1.00 89.12 81 MET A CA 1
ATOM 611 C C . MET A 1 81 ? -17.284 5.965 18.487 1.00 89.12 81 MET A C 1
ATOM 613 O O . MET A 1 81 ? -18.198 5.948 17.673 1.00 89.12 81 MET A O 1
ATOM 617 N N . ALA A 1 82 ? -17.513 6.200 19.779 1.00 93.44 82 ALA A N 1
ATOM 618 C CA . ALA A 1 82 ? -18.859 6.419 20.306 1.00 93.44 82 ALA A CA 1
ATOM 619 C C . ALA A 1 82 ? -19.496 7.751 19.848 1.00 93.44 82 ALA A C 1
ATOM 621 O O . ALA A 1 82 ? -20.713 7.937 19.936 1.00 93.44 82 ALA A O 1
ATOM 622 N N . LYS A 1 83 ? -18.698 8.728 19.399 1.00 91.75 83 LYS A N 1
ATOM 623 C CA . LYS A 1 83 ? -19.175 10.048 18.943 1.00 91.75 83 LYS A CA 1
ATOM 624 C C . LYS A 1 83 ? -19.384 10.115 17.436 1.00 91.75 83 LYS A C 1
ATOM 626 O O . LYS A 1 83 ? -20.296 10.813 17.005 1.00 91.75 83 LYS A O 1
ATOM 631 N N . ASP A 1 84 ? -18.568 9.399 16.674 1.00 84.75 84 ASP A N 1
ATOM 632 C CA . ASP A 1 84 ? -18.541 9.434 15.217 1.00 84.75 84 ASP A CA 1
ATOM 633 C C . ASP A 1 84 ? -18.726 8.022 14.650 1.00 84.75 84 ASP A C 1
ATOM 635 O O . ASP A 1 84 ? -17.789 7.227 14.559 1.00 84.75 84 ASP A O 1
ATOM 639 N N . GLU A 1 85 ? -19.964 7.726 14.254 1.00 83.94 85 GLU A N 1
ATOM 640 C CA . GLU A 1 85 ? -20.364 6.424 13.718 1.00 83.94 85 GLU A CA 1
ATOM 641 C C . GLU A 1 85 ? -19.605 6.062 12.433 1.00 83.94 85 GLU A C 1
ATOM 643 O O . GLU A 1 85 ? -19.255 4.899 12.228 1.00 83.94 85 GLU A O 1
ATOM 648 N N . LYS A 1 86 ? -19.280 7.048 11.584 1.00 74.06 86 LYS A N 1
ATOM 649 C CA . LYS A 1 86 ? -18.527 6.806 10.345 1.00 74.06 86 LYS A CA 1
ATOM 650 C C . LYS A 1 86 ? -17.087 6.422 10.653 1.00 74.06 86 LYS A C 1
ATOM 652 O O . LYS A 1 86 ? -16.591 5.432 10.113 1.00 74.06 86 LYS A O 1
ATOM 657 N N . TYR A 1 87 ? -16.438 7.162 11.553 1.00 68.69 87 TYR A N 1
ATOM 658 C CA . TYR A 1 87 ? -15.098 6.828 12.038 1.00 68.69 87 TYR A CA 1
ATOM 659 C C . TYR A 1 87 ? -15.068 5.432 12.670 1.00 68.69 87 TYR A C 1
ATOM 661 O O . TYR A 1 87 ? -14.158 4.642 12.407 1.00 68.69 87 TYR A O 1
ATOM 669 N N . ALA A 1 88 ? -16.085 5.101 13.466 1.00 78.19 88 ALA A N 1
ATOM 670 C CA . ALA A 1 88 ? -16.185 3.812 14.129 1.00 78.19 88 ALA A CA 1
ATOM 671 C C . ALA A 1 88 ? -16.378 2.654 13.140 1.00 78.19 88 ALA A C 1
ATOM 673 O O . ALA A 1 88 ? -15.656 1.658 13.215 1.00 78.19 88 ALA A O 1
ATOM 674 N N . ALA A 1 89 ? -17.278 2.811 12.165 1.00 75.75 89 ALA A N 1
ATOM 675 C CA . ALA A 1 89 ? -17.496 1.835 11.101 1.00 75.75 89 ALA A CA 1
ATOM 676 C C . ALA A 1 89 ? -16.223 1.600 10.270 1.00 75.75 89 ALA A C 1
ATOM 678 O O . ALA A 1 89 ? -15.874 0.454 9.978 1.00 75.75 89 ALA A O 1
ATOM 679 N N . GLN A 1 90 ? -15.487 2.667 9.942 1.00 67.94 90 GLN A N 1
ATOM 680 C CA . GLN A 1 90 ? -14.212 2.560 9.231 1.00 67.94 90 GLN A CA 1
ATOM 681 C C . GLN A 1 90 ? -13.166 1.799 10.055 1.00 67.94 90 GLN A C 1
ATOM 683 O O . GLN A 1 90 ? -12.522 0.883 9.541 1.00 67.94 90 GLN A O 1
ATOM 688 N N . LYS A 1 91 ? -13.012 2.140 11.340 1.00 74.06 91 LYS A N 1
ATOM 689 C CA . LYS A 1 91 ? -12.056 1.477 12.237 1.00 74.06 91 LYS A CA 1
ATOM 690 C C . LYS A 1 91 ? -12.346 -0.013 12.391 1.00 74.06 91 LYS A C 1
ATOM 692 O O . LYS A 1 91 ? -11.426 -0.812 12.237 1.00 74.06 91 LYS A O 1
ATOM 697 N N . LEU A 1 92 ? -13.603 -0.392 12.619 1.00 81.19 92 LEU A N 1
ATOM 698 C CA . LEU A 1 92 ? -14.002 -1.800 12.741 1.00 81.19 92 LEU A CA 1
ATOM 699 C C . LEU A 1 92 ? -13.769 -2.574 11.446 1.00 81.19 92 LEU A C 1
ATOM 701 O O . LEU A 1 92 ? -13.214 -3.667 11.483 1.00 81.19 92 LEU A O 1
ATOM 705 N N . LYS A 1 93 ? -14.085 -1.984 10.288 1.00 76.19 93 LYS A N 1
ATOM 706 C CA . LYS A 1 93 ? -13.801 -2.631 9.004 1.00 76.19 93 LYS A CA 1
ATOM 707 C C . LYS A 1 93 ? -12.305 -2.874 8.793 1.00 76.19 93 LYS A C 1
ATOM 709 O O . LYS A 1 93 ? -11.919 -3.917 8.264 1.00 76.19 93 LYS A O 1
ATOM 714 N N . ASN A 1 94 ? -11.459 -1.923 9.181 1.00 66.00 94 ASN A N 1
ATOM 715 C CA . ASN A 1 94 ? -10.010 -2.086 9.076 1.00 66.00 94 ASN A CA 1
ATOM 716 C C . ASN A 1 94 ? -9.515 -3.233 9.963 1.00 66.00 94 ASN A C 1
ATOM 718 O O . ASN A 1 94 ? -8.655 -4.001 9.539 1.00 66.00 94 ASN A O 1
ATOM 722 N N . ILE A 1 95 ? -10.092 -3.379 11.157 1.00 74.25 95 ILE A N 1
ATOM 723 C CA . ILE A 1 95 ? -9.805 -4.496 12.060 1.00 74.25 95 ILE A CA 1
ATOM 724 C C . ILE A 1 95 ? -10.257 -5.815 11.438 1.00 74.25 95 ILE A C 1
ATOM 726 O O . ILE A 1 95 ? -9.447 -6.729 11.346 1.00 74.25 95 ILE A O 1
ATOM 730 N N . ASP A 1 96 ? -11.481 -5.902 10.917 1.00 75.19 96 ASP A N 1
ATOM 731 C CA . ASP A 1 96 ? -11.960 -7.109 10.233 1.00 75.19 96 ASP A CA 1
ATOM 732 C C . ASP A 1 96 ? -11.062 -7.498 9.058 1.00 75.19 96 ASP A C 1
ATOM 734 O O . ASP A 1 96 ? -10.748 -8.668 8.855 1.00 75.19 96 ASP A O 1
ATOM 738 N N . THR A 1 97 ? -10.610 -6.506 8.292 1.00 67.12 97 THR A N 1
ATOM 739 C CA . THR A 1 97 ? -9.675 -6.715 7.183 1.00 67.12 97 THR A CA 1
ATOM 740 C C . THR A 1 97 ? -8.337 -7.245 7.695 1.00 67.12 97 THR A C 1
ATOM 742 O O . THR A 1 97 ? -7.796 -8.198 7.137 1.00 67.12 97 THR A O 1
ATOM 745 N N . ALA A 1 98 ? -7.799 -6.660 8.769 1.00 61.56 98 ALA A N 1
ATOM 746 C CA . ALA A 1 98 ? -6.549 -7.098 9.380 1.00 61.56 98 ALA A CA 1
ATOM 747 C C . ALA A 1 98 ? -6.650 -8.528 9.935 1.00 61.56 98 ALA A C 1
ATOM 749 O O . ALA A 1 98 ? -5.741 -9.322 9.709 1.00 61.56 98 ALA A O 1
ATOM 750 N N . VAL A 1 99 ? -7.766 -8.876 10.583 1.00 69.38 99 VAL A N 1
ATOM 751 C CA . VAL A 1 99 ? -8.038 -10.217 11.124 1.00 69.38 99 VAL A CA 1
ATOM 752 C C . VAL A 1 99 ? -8.177 -11.236 9.997 1.00 69.38 99 VAL A C 1
ATOM 754 O O . VAL A 1 99 ? -7.484 -12.251 10.005 1.00 69.38 99 VAL A O 1
ATOM 757 N N . ARG A 1 100 ? -8.983 -10.947 8.966 1.00 69.19 100 ARG A N 1
ATOM 758 C CA . ARG A 1 100 ? -9.103 -11.821 7.785 1.00 69.19 100 ARG A CA 1
ATOM 759 C C . ARG A 1 100 ? -7.763 -12.021 7.090 1.00 69.19 100 ARG A C 1
ATOM 761 O O . ARG A 1 100 ? -7.438 -13.141 6.716 1.00 69.19 100 ARG A O 1
ATOM 768 N N . ASN A 1 101 ? -6.978 -10.958 6.928 1.00 59.06 101 ASN A N 1
ATOM 769 C CA . ASN A 1 101 ? -5.648 -11.055 6.333 1.00 59.06 101 ASN A CA 1
ATOM 770 C C . ASN A 1 101 ? -4.684 -11.850 7.221 1.00 59.06 101 ASN A C 1
ATOM 772 O O . ASN A 1 101 ? -3.910 -12.639 6.694 1.00 59.06 101 ASN A O 1
ATOM 776 N N . GLY A 1 102 ? -4.751 -11.692 8.545 1.00 57.28 102 GLY A N 1
ATOM 777 C CA . GLY A 1 102 ? -4.000 -12.511 9.498 1.00 57.28 102 GLY A CA 1
ATOM 778 C C . GLY A 1 102 ? -4.330 -13.998 9.366 1.00 57.28 102 GLY A C 1
ATOM 779 O O . GLY A 1 102 ? -3.417 -14.815 9.271 1.00 57.28 102 GLY A O 1
ATOM 780 N N . ASN A 1 103 ? -5.616 -14.337 9.252 1.00 64.00 103 ASN A N 1
ATOM 781 C CA . ASN A 1 103 ? -6.068 -15.715 9.046 1.00 64.00 103 ASN A CA 1
ATOM 782 C C . ASN A 1 103 ? -5.603 -16.266 7.690 1.00 64.00 103 ASN A C 1
ATOM 784 O O . ASN A 1 103 ? -5.030 -17.349 7.638 1.00 64.00 103 ASN A O 1
ATOM 788 N N . LYS A 1 104 ? -5.729 -15.485 6.607 1.00 58.34 104 LYS A N 1
ATOM 789 C CA . LYS A 1 104 ? -5.194 -15.852 5.284 1.00 58.34 104 LYS A CA 1
ATOM 790 C C . LYS A 1 104 ? -3.688 -16.122 5.331 1.00 58.34 104 LYS A C 1
ATOM 792 O O . LYS A 1 104 ? -3.236 -17.106 4.761 1.00 58.34 104 LYS A O 1
ATOM 797 N N . ILE A 1 105 ? -2.914 -15.297 6.040 1.00 51.50 105 ILE A N 1
ATOM 798 C CA . ILE A 1 105 ? -1.467 -15.507 6.221 1.00 51.50 105 ILE A CA 1
ATOM 799 C C . ILE A 1 105 ? -1.197 -16.798 7.003 1.00 51.50 105 ILE A C 1
ATOM 801 O O . ILE A 1 105 ? -0.334 -17.576 6.600 1.00 51.50 105 ILE A O 1
ATOM 805 N N . ALA A 1 106 ? -1.939 -17.050 8.087 1.00 55.25 106 ALA A N 1
ATOM 806 C CA . ALA A 1 106 ? -1.821 -18.283 8.869 1.00 55.25 106 ALA A CA 1
ATOM 807 C C . ALA A 1 106 ? -2.150 -19.538 8.035 1.00 55.25 106 ALA A C 1
ATOM 809 O O . ALA A 1 106 ? -1.547 -20.590 8.235 1.00 55.25 106 ALA A O 1
ATOM 810 N N . GLU A 1 107 ? -3.045 -19.405 7.056 1.00 61.28 107 GLU A N 1
ATOM 811 C CA . GLU A 1 107 ? -3.424 -20.444 6.092 1.00 61.28 107 GLU A CA 1
ATOM 812 C C . GLU A 1 107 ? -2.530 -20.481 4.833 1.00 61.28 107 GLU A C 1
ATOM 814 O O . GLU A 1 107 ? -2.765 -21.275 3.919 1.00 61.28 107 GLU A O 1
ATOM 819 N N . GLY A 1 108 ? -1.500 -19.629 4.742 1.00 48.34 108 GLY A N 1
ATOM 820 C CA . GLY A 1 108 ? -0.606 -19.547 3.579 1.00 48.34 108 GLY A CA 1
ATOM 821 C C . GLY A 1 108 ? -1.288 -19.060 2.290 1.00 48.34 108 GLY A C 1
ATOM 822 O O . GLY A 1 108 ? -0.861 -19.406 1.180 1.00 48.34 108 GLY A O 1
ATOM 823 N N . GLN A 1 109 ? -2.378 -18.303 2.416 1.00 49.34 109 GLN A N 1
ATOM 824 C CA . GLN A 1 109 ? -3.118 -17.661 1.331 1.00 49.34 109 GLN A CA 1
ATOM 825 C C . GLN A 1 109 ? -2.590 -16.239 1.061 1.00 49.34 109 GLN A C 1
ATOM 827 O O . GLN A 1 109 ? -2.129 -15.542 1.964 1.00 49.34 109 GLN A O 1
ATOM 832 N N . GLY A 1 110 ? -2.660 -15.796 -0.200 1.00 48.06 110 GLY A N 1
ATOM 833 C CA . GLY A 1 110 ? -2.298 -14.427 -0.590 1.00 48.06 110 GLY A CA 1
ATOM 834 C C . GLY A 1 110 ? -3.286 -13.400 -0.026 1.00 48.06 110 GLY A C 1
ATOM 835 O O . GLY A 1 110 ? -4.498 -13.629 -0.023 1.00 48.06 110 GLY A O 1
ATOM 836 N N . VAL A 1 111 ? -2.779 -12.267 0.465 1.00 56.56 111 VAL A N 1
ATOM 837 C CA . VAL A 1 111 ? -3.620 -11.176 0.989 1.00 56.56 111 VAL A CA 1
ATOM 838 C C . VAL A 1 111 ? -4.040 -10.225 -0.132 1.00 56.56 111 VAL A C 1
ATOM 840 O O . VAL A 1 111 ? -3.292 -9.999 -1.077 1.00 56.56 111 VAL A O 1
ATOM 843 N N . THR A 1 112 ? -5.244 -9.663 -0.038 1.00 55.16 112 THR A N 1
ATOM 844 C CA . THR A 1 112 ? -5.807 -8.727 -1.024 1.00 55.16 112 THR A CA 1
ATOM 845 C C . THR A 1 112 ? -5.962 -7.346 -0.397 1.00 55.16 112 THR A C 1
ATOM 847 O O . THR A 1 112 ? -6.310 -7.223 0.778 1.00 55.16 112 THR A O 1
ATOM 850 N N . TYR A 1 113 ? -5.729 -6.290 -1.170 1.00 56.66 113 TYR A N 1
ATOM 851 C CA . TYR A 1 113 ? -6.021 -4.921 -0.768 1.00 56.66 113 TYR A CA 1
ATOM 852 C C . TYR A 1 113 ? -7.533 -4.696 -0.731 1.00 56.66 113 TYR A C 1
ATOM 854 O O . TYR A 1 113 ? -8.199 -4.735 -1.765 1.00 56.66 113 TYR A O 1
ATOM 862 N N . GLU A 1 114 ? -8.072 -4.443 0.462 1.00 58.03 114 GLU A N 1
ATOM 863 C CA . GLU A 1 114 ? -9.472 -4.063 0.640 1.00 58.03 114 GLU A CA 1
ATOM 864 C C . GLU A 1 114 ? -9.591 -2.563 0.920 1.00 58.03 114 GLU A C 1
ATOM 866 O O . GLU A 1 114 ? -9.151 -2.050 1.950 1.00 58.03 114 GLU A O 1
ATOM 871 N N . LYS A 1 115 ? -10.248 -1.854 0.001 1.00 54.88 115 LYS A N 1
ATOM 872 C CA . LYS A 1 115 ? -10.641 -0.456 0.184 1.00 54.88 115 LYS A CA 1
ATOM 873 C C . LYS A 1 115 ? -11.660 -0.361 1.330 1.00 54.88 115 LYS A C 1
ATOM 875 O O . LYS A 1 115 ? -12.721 -1.001 1.299 1.00 54.88 115 LYS A O 1
ATOM 880 N N . GLY A 1 116 ? -11.362 0.440 2.357 1.00 45.09 116 GLY A N 1
ATOM 881 C CA . GLY A 1 116 ? -12.329 0.798 3.404 1.00 45.09 116 GLY A CA 1
ATOM 882 C C . GLY A 1 116 ? -13.621 1.320 2.758 1.00 45.09 116 GLY A C 1
ATOM 883 O O . GLY A 1 116 ? -13.571 2.120 1.828 1.00 45.09 116 GLY A O 1
ATOM 884 N N . SER A 1 117 ? -14.787 0.786 3.138 1.00 39.91 117 SER A N 1
ATOM 885 C CA . SER A 1 117 ? -16.038 1.037 2.411 1.00 39.91 117 SER A CA 1
ATOM 886 C C . SER A 1 117 ? -16.608 2.391 2.779 1.00 39.91 117 SER A C 1
ATOM 888 O O . SER A 1 117 ? -17.306 2.516 3.781 1.00 39.91 117 SER A O 1
ATOM 890 N N . THR A 1 118 ? -16.454 3.332 1.861 1.00 34.47 118 THR A N 1
ATOM 891 C CA . THR A 1 118 ? -17.598 4.143 1.464 1.00 34.47 118 THR A CA 1
ATOM 892 C C . THR A 1 118 ? -18.016 3.641 0.096 1.00 34.47 118 THR A C 1
ATOM 894 O O . THR A 1 118 ? -17.317 3.811 -0.901 1.00 34.47 118 THR A O 1
ATOM 897 N N . GLN A 1 119 ? -19.139 2.938 0.083 1.00 37.06 119 GLN A N 1
ATOM 898 C CA . GLN A 1 119 ? -19.816 2.463 -1.105 1.00 37.06 119 GLN A CA 1
ATOM 899 C C . GLN A 1 119 ? -20.183 3.677 -1.973 1.00 37.06 119 GLN A C 1
ATOM 901 O O . GLN A 1 119 ? -21.186 4.344 -1.762 1.00 37.06 119 GLN A O 1
ATOM 906 N N . SER A 1 120 ? -19.335 3.990 -2.946 1.00 31.45 120 SER A N 1
ATOM 907 C CA . SER A 1 120 ? -19.785 4.543 -4.218 1.00 31.45 120 SER A CA 1
ATOM 908 C C . SER A 1 120 ? -19.059 3.765 -5.304 1.00 31.45 120 SER A C 1
ATOM 910 O O . SER A 1 120 ? -17.834 3.712 -5.365 1.00 31.45 120 SER A O 1
ATOM 912 N N . SER A 1 121 ? -19.851 3.065 -6.102 1.00 32.19 121 SER A N 1
ATOM 913 C CA . SER A 1 121 ? -19.486 2.056 -7.097 1.00 32.19 121 SER A CA 1
ATOM 914 C C . SER A 1 121 ? -18.768 2.617 -8.336 1.00 32.19 121 SER A C 1
ATOM 916 O O . SER A 1 121 ? -18.905 2.080 -9.429 1.00 32.19 121 SER A O 1
ATOM 918 N N . GLY A 1 122 ? -17.993 3.693 -8.191 1.00 42.22 122 GLY A N 1
ATOM 919 C CA . GLY A 1 122 ? -17.185 4.267 -9.264 1.00 42.22 122 GLY A CA 1
ATOM 920 C C . GLY A 1 122 ? -15.701 4.226 -8.921 1.00 42.22 122 GLY A C 1
ATOM 921 O O . GLY A 1 122 ? -15.329 4.480 -7.771 1.00 42.22 122 GLY A O 1
ATOM 922 N N . LEU A 1 123 ? -14.854 3.982 -9.928 1.00 45.19 123 LEU A N 1
ATOM 923 C CA . LEU A 1 123 ? -13.388 4.039 -9.813 1.00 45.19 123 LEU A CA 1
ATOM 924 C C . LEU A 1 123 ? -12.879 5.366 -9.196 1.00 45.19 123 LEU A C 1
ATOM 926 O O . LEU A 1 123 ? -11.796 5.394 -8.625 1.00 45.19 123 LEU A O 1
ATOM 930 N N . TYR A 1 124 ? -13.687 6.436 -9.228 1.00 54.50 124 TYR A N 1
ATOM 931 C CA . TYR A 1 124 ? -13.335 7.812 -8.820 1.00 54.50 124 TYR A CA 1
ATOM 932 C C . TYR A 1 124 ? -14.078 8.309 -7.568 1.00 54.50 124 TYR A C 1
ATOM 934 O O . TYR A 1 124 ? -14.245 9.506 -7.335 1.00 54.50 124 TYR A O 1
ATOM 942 N N . SER A 1 125 ? -14.591 7.380 -6.768 1.00 57.88 125 SER A N 1
ATOM 943 C CA . SER A 1 125 ? -15.337 7.652 -5.534 1.00 57.88 125 SER A CA 1
ATOM 944 C C . SER A 1 125 ? -14.539 8.424 -4.477 1.00 57.88 125 SER A C 1
ATOM 946 O O . SER A 1 125 ? -15.115 9.211 -3.727 1.00 57.88 125 SER A O 1
ATOM 948 N N . ILE A 1 126 ? -13.213 8.251 -4.443 1.00 61.09 126 ILE A N 1
ATOM 949 C CA . ILE A 1 126 ? -12.321 8.923 -3.484 1.00 61.09 126 ILE A CA 1
ATOM 950 C C . ILE A 1 126 ? -12.286 10.437 -3.710 1.00 61.09 126 ILE A C 1
ATOM 952 O O . ILE A 1 126 ? -12.325 11.197 -2.744 1.00 61.09 126 ILE A O 1
ATOM 956 N N . ASN A 1 127 ? -12.256 10.895 -4.964 1.00 60.25 127 ASN A N 1
ATOM 957 C CA . ASN A 1 127 ? -12.171 12.322 -5.295 1.00 60.25 127 ASN A CA 1
ATOM 958 C C . ASN A 1 127 ? -13.400 13.104 -4.794 1.00 60.25 127 ASN A C 1
ATOM 960 O O . ASN A 1 127 ? -13.302 14.292 -4.494 1.00 60.25 127 ASN A O 1
ATOM 964 N N . LYS A 1 128 ? -14.535 12.406 -4.630 1.00 60.12 128 LYS A N 1
ATOM 965 C CA . LYS A 1 128 ? -15.813 12.943 -4.141 1.00 60.12 128 LYS A CA 1
ATOM 966 C C . LYS A 1 128 ? -15.966 12.894 -2.613 1.00 60.12 128 LYS A C 1
ATOM 968 O O . LYS A 1 128 ? -16.953 13.408 -2.091 1.00 60.12 128 LYS A O 1
ATOM 973 N N . MET A 1 129 ? -15.023 12.286 -1.888 1.00 64.19 129 MET A N 1
ATOM 974 C CA . MET A 1 129 ? -15.031 12.278 -0.423 1.00 64.19 129 MET A CA 1
ATOM 975 C C . MET A 1 129 ? -14.694 13.667 0.137 1.00 64.19 129 MET A C 1
ATOM 977 O O . MET A 1 129 ? -13.897 14.426 -0.429 1.00 64.19 129 MET A O 1
ATOM 981 N N . ASN A 1 130 ? -15.268 13.997 1.297 1.00 69.56 130 ASN A N 1
ATOM 982 C CA . ASN A 1 130 ? -14.924 15.239 1.984 1.00 69.56 130 ASN A CA 1
ATOM 983 C C . ASN A 1 130 ? -13.451 15.217 2.450 1.00 69.56 130 ASN A C 1
ATOM 985 O O . ASN A 1 130 ? -12.805 14.172 2.523 1.00 69.56 130 ASN A O 1
ATOM 989 N N . LYS A 1 131 ? -12.895 16.393 2.757 1.00 67.12 131 LYS A N 1
ATOM 990 C CA . LYS A 1 131 ? -11.471 16.536 3.101 1.00 67.12 131 LYS A CA 1
ATOM 991 C C . LYS A 1 131 ? -11.062 15.733 4.346 1.00 67.12 131 LYS A C 1
ATOM 993 O O . LYS A 1 131 ? -9.941 15.233 4.380 1.00 67.12 131 LYS A O 1
ATOM 998 N N . ALA A 1 132 ? -11.940 15.616 5.343 1.00 64.62 132 ALA A N 1
ATOM 999 C CA . ALA A 1 132 ? -11.653 14.880 6.573 1.00 64.62 132 ALA A CA 1
ATOM 1000 C C . ALA A 1 132 ? -11.568 13.367 6.309 1.00 64.62 132 ALA A C 1
ATOM 1002 O O . ALA A 1 132 ? -10.586 12.738 6.698 1.00 64.62 132 ALA A O 1
ATOM 1003 N N . ASP A 1 133 ? -12.522 12.820 5.553 1.00 63.31 133 ASP A N 1
ATOM 1004 C CA . ASP A 1 133 ? -12.547 11.408 5.155 1.00 63.31 133 ASP A CA 1
ATOM 1005 C C . ASP A 1 133 ? -11.349 11.066 4.255 1.00 63.31 133 ASP A C 1
ATOM 1007 O O . ASP A 1 133 ? -10.706 10.032 4.434 1.00 63.31 133 ASP A O 1
ATOM 1011 N N . ARG A 1 134 ? -10.977 11.969 3.333 1.00 67.94 134 ARG A N 1
ATOM 1012 C CA . ARG A 1 134 ? -9.763 11.811 2.513 1.00 67.94 134 ARG A CA 1
ATOM 1013 C C . ARG A 1 134 ? -8.492 11.830 3.351 1.00 67.94 134 ARG A C 1
ATOM 1015 O O . ARG A 1 134 ? -7.602 11.031 3.091 1.00 67.94 134 ARG A O 1
ATOM 1022 N N . SER A 1 135 ? -8.403 12.700 4.358 1.00 69.25 135 SER A N 1
ATOM 1023 C CA . SER A 1 135 ? -7.252 12.727 5.269 1.00 69.25 135 SER A CA 1
ATOM 1024 C C . SER A 1 135 ? -7.135 11.422 6.053 1.00 69.25 135 SER A C 1
ATOM 1026 O O . SER A 1 135 ? -6.057 10.840 6.094 1.00 69.25 135 SER A O 1
ATOM 1028 N 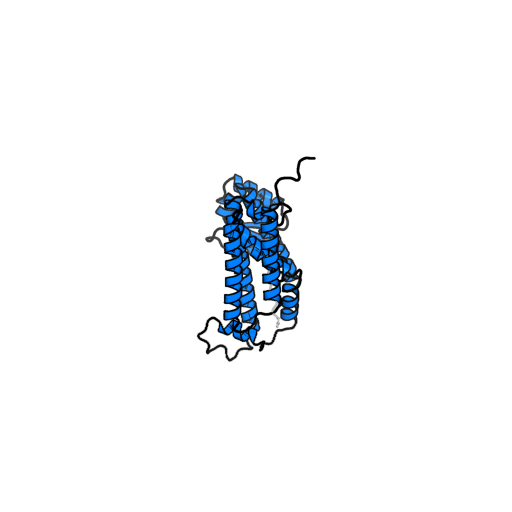N . ALA A 1 136 ? -8.245 10.918 6.603 1.00 67.56 136 ALA A N 1
ATOM 1029 C CA . ALA A 1 136 ? -8.264 9.641 7.313 1.00 67.56 136 ALA A CA 1
ATOM 1030 C C . ALA A 1 136 ? -7.877 8.467 6.397 1.00 67.56 136 ALA A C 1
ATOM 1032 O O . ALA A 1 136 ? -7.141 7.572 6.811 1.00 67.56 136 ALA A O 1
ATOM 1033 N N . LEU A 1 137 ? -8.322 8.490 5.136 1.00 69.56 137 LEU A N 1
ATOM 1034 C CA . LEU A 1 137 ? -7.914 7.510 4.132 1.00 69.56 137 LEU A CA 1
ATOM 1035 C C . LEU A 1 137 ? -6.418 7.613 3.799 1.00 69.56 137 LEU A C 1
ATOM 1037 O O . LEU A 1 137 ? -5.756 6.585 3.704 1.00 69.56 137 LEU A O 1
ATOM 1041 N N . VAL A 1 138 ? -5.865 8.821 3.656 1.00 74.75 138 VAL A N 1
ATOM 1042 C CA . VAL A 1 138 ? -4.420 9.028 3.449 1.00 74.75 138 VAL A CA 1
ATOM 1043 C C . VAL A 1 138 ? -3.618 8.485 4.630 1.00 74.75 138 VAL A C 1
ATOM 1045 O O . VAL A 1 138 ? -2.616 7.807 4.413 1.00 74.75 138 VAL A O 1
ATOM 1048 N N . ASP A 1 139 ? -4.054 8.745 5.862 1.00 71.50 139 ASP A N 1
ATOM 1049 C CA . ASP A 1 139 ? -3.385 8.242 7.066 1.00 71.50 139 ASP A CA 1
ATOM 1050 C C . ASP A 1 139 ? -3.432 6.712 7.127 1.00 71.50 139 ASP A C 1
ATOM 1052 O O . ASP A 1 139 ? -2.421 6.067 7.405 1.00 71.50 139 ASP A O 1
ATOM 1056 N N . GLN A 1 140 ? -4.575 6.118 6.775 1.00 69.75 140 GLN A N 1
ATOM 1057 C CA . GLN A 1 140 ? -4.721 4.670 6.660 1.00 69.75 140 GLN A CA 1
ATOM 1058 C C . GLN A 1 140 ? -3.805 4.081 5.577 1.00 69.75 140 GLN A C 1
ATOM 1060 O O . GLN A 1 140 ? -3.115 3.098 5.836 1.00 69.75 140 GLN A O 1
ATOM 1065 N N . LEU A 1 141 ? -3.778 4.676 4.381 1.00 73.75 141 LEU A N 1
ATOM 1066 C CA . LEU A 1 141 ? -2.924 4.230 3.278 1.00 73.75 141 LEU A CA 1
ATOM 1067 C C . LEU A 1 141 ? -1.441 4.314 3.656 1.00 73.75 141 LEU A C 1
ATOM 1069 O O . LEU A 1 141 ? -0.692 3.382 3.386 1.00 73.75 141 LEU A O 1
ATOM 1073 N N . LYS A 1 142 ? -1.020 5.385 4.338 1.00 76.62 142 LYS A N 1
ATOM 1074 C CA . LYS A 1 142 ? 0.352 5.523 4.850 1.00 76.62 142 LYS A CA 1
ATOM 1075 C C . LYS A 1 142 ? 0.688 4.462 5.893 1.00 76.62 142 LYS A C 1
ATOM 1077 O O . LYS A 1 142 ? 1.769 3.886 5.831 1.00 76.62 142 LYS A O 1
ATOM 1082 N N . ALA A 1 143 ? -0.218 4.204 6.835 1.00 74.69 143 ALA A N 1
ATOM 1083 C CA . ALA A 1 143 ? -0.006 3.198 7.871 1.00 74.69 143 ALA A CA 1
ATOM 1084 C C . ALA A 1 143 ? 0.119 1.784 7.277 1.00 74.69 143 ALA A C 1
ATOM 1086 O O . ALA A 1 143 ? 1.030 1.043 7.644 1.00 74.69 143 ALA A O 1
ATOM 1087 N N . ASP A 1 144 ? -0.750 1.435 6.323 1.00 72.19 144 ASP A N 1
ATOM 1088 C CA . ASP A 1 144 ? -0.683 0.160 5.602 1.00 72.19 144 ASP A CA 1
ATOM 1089 C C . ASP A 1 144 ? 0.618 0.059 4.786 1.00 72.19 144 ASP A C 1
ATOM 1091 O O . ASP A 1 144 ? 1.335 -0.935 4.885 1.00 72.19 144 ASP A O 1
ATOM 1095 N N . MET A 1 145 ? 1.010 1.122 4.073 1.00 73.75 145 MET A N 1
ATOM 1096 C CA . MET A 1 145 ? 2.289 1.167 3.354 1.00 73.75 145 MET A CA 1
ATOM 1097 C C . MET A 1 145 ? 3.497 0.958 4.274 1.00 73.75 145 MET A C 1
ATOM 1099 O O . MET A 1 145 ? 4.374 0.167 3.929 1.00 73.75 145 MET A O 1
ATOM 1103 N N . GLU A 1 146 ? 3.562 1.624 5.430 1.00 74.12 146 GLU A N 1
ATOM 1104 C CA . GLU A 1 146 ? 4.709 1.493 6.339 1.00 74.12 146 GLU A CA 1
ATOM 1105 C C . GLU A 1 146 ? 4.763 0.104 6.988 1.00 74.12 146 GLU A C 1
ATOM 1107 O O . GLU A 1 146 ? 5.832 -0.502 7.058 1.00 74.12 146 GLU A O 1
ATOM 1112 N N . SER A 1 147 ? 3.612 -0.457 7.377 1.00 76.00 147 SER A N 1
ATOM 1113 C CA . SER A 1 147 ? 3.536 -1.829 7.893 1.00 76.00 147 SER A CA 1
ATOM 1114 C C . SER A 1 147 ? 4.036 -2.848 6.863 1.00 76.00 147 SER A C 1
ATOM 1116 O O . SER A 1 147 ? 4.869 -3.703 7.171 1.00 76.00 147 SER A O 1
ATOM 1118 N N . ARG A 1 148 ? 3.592 -2.720 5.609 1.00 75.00 148 ARG A N 1
ATOM 1119 C CA . ARG A 1 148 ? 3.974 -3.617 4.507 1.00 75.00 148 ARG A CA 1
ATOM 1120 C C . ARG A 1 148 ? 5.425 -3.435 4.078 1.00 75.00 148 ARG A C 1
ATOM 1122 O O . ARG A 1 148 ? 6.084 -4.411 3.728 1.00 75.00 148 ARG A O 1
ATOM 1129 N N . LYS A 1 149 ? 5.939 -2.208 4.141 1.00 75.88 149 LYS A N 1
ATOM 1130 C CA . LYS A 1 149 ? 7.356 -1.906 3.933 1.00 75.88 149 LYS A CA 1
ATOM 1131 C C . LYS A 1 149 ? 8.216 -2.559 5.010 1.00 75.88 149 LYS A C 1
ATOM 1133 O O . LYS A 1 149 ? 9.221 -3.165 4.657 1.00 75.88 149 LYS A O 1
ATOM 1138 N N . SER A 1 150 ? 7.813 -2.492 6.283 1.00 73.44 150 SER A N 1
ATOM 1139 C CA . SER A 1 150 ? 8.515 -3.194 7.366 1.00 73.44 150 SER A CA 1
ATOM 1140 C C . SER A 1 150 ? 8.566 -4.693 7.089 1.00 73.44 150 SER A C 1
ATOM 1142 O O . SER A 1 150 ? 9.647 -5.264 7.057 1.00 73.44 150 SER A O 1
ATOM 1144 N N . GLN A 1 151 ? 7.421 -5.307 6.771 1.00 74.56 151 GLN A N 1
ATOM 1145 C CA . GLN A 1 151 ? 7.351 -6.735 6.440 1.00 74.56 151 GLN A CA 1
ATOM 1146 C C . GLN A 1 151 ? 8.255 -7.115 5.259 1.00 74.56 151 GLN A C 1
ATOM 1148 O O . GLN A 1 151 ? 8.918 -8.149 5.299 1.00 74.56 151 GLN A O 1
ATOM 1153 N N . LEU A 1 152 ? 8.304 -6.281 4.213 1.00 77.75 152 LEU A N 1
ATOM 1154 C CA . LEU A 1 152 ? 9.189 -6.496 3.069 1.00 77.75 152 LEU A CA 1
ATOM 1155 C C . LEU A 1 152 ? 10.666 -6.411 3.474 1.00 77.75 152 LEU A C 1
ATOM 1157 O O . LEU A 1 152 ? 11.457 -7.255 3.058 1.00 77.75 152 LEU A O 1
ATOM 1161 N N . ILE A 1 153 ? 11.041 -5.413 4.279 1.00 75.31 153 ILE A N 1
ATOM 1162 C CA . ILE A 1 153 ? 12.411 -5.263 4.783 1.00 75.31 153 ILE A CA 1
ATOM 1163 C C . ILE A 1 153 ? 12.788 -6.469 5.642 1.00 75.31 153 ILE A C 1
ATOM 1165 O O . ILE A 1 153 ? 13.853 -7.036 5.421 1.00 75.31 153 ILE A O 1
ATOM 1169 N N . ASP A 1 154 ? 11.913 -6.910 6.543 1.00 73.31 154 ASP A N 1
ATOM 1170 C CA . ASP A 1 154 ? 12.147 -8.073 7.402 1.00 73.31 154 ASP A CA 1
ATOM 1171 C C . ASP A 1 154 ? 12.319 -9.352 6.574 1.00 73.31 154 ASP A C 1
ATOM 1173 O O . ASP A 1 154 ? 13.216 -10.157 6.832 1.00 73.31 154 ASP A O 1
ATOM 1177 N N . LEU A 1 155 ? 11.504 -9.529 5.527 1.00 75.00 155 LEU A N 1
ATOM 1178 C CA . LEU A 1 155 ? 11.617 -10.654 4.601 1.00 75.00 155 LEU A CA 1
ATOM 1179 C C . LEU A 1 155 ? 12.950 -10.635 3.846 1.00 75.00 155 LEU A C 1
ATOM 1181 O O . LEU A 1 155 ? 13.626 -11.662 3.757 1.00 75.00 155 LEU A O 1
ATOM 1185 N N . VAL A 1 156 ? 13.338 -9.473 3.318 1.00 75.19 156 VAL A N 1
ATOM 1186 C CA . VAL A 1 156 ? 14.617 -9.273 2.624 1.00 75.19 156 VAL A CA 1
ATOM 1187 C C . VAL A 1 156 ? 15.778 -9.536 3.577 1.00 75.19 156 VAL A C 1
ATOM 1189 O O . VAL A 1 156 ? 16.681 -10.299 3.241 1.00 75.19 156 VAL A O 1
ATOM 1192 N N . GLN A 1 157 ? 15.740 -8.971 4.783 1.00 72.25 157 GLN A N 1
ATOM 1193 C CA . GLN A 1 157 ? 16.757 -9.183 5.805 1.00 72.25 157 GLN A CA 1
ATOM 1194 C C . GLN A 1 157 ? 16.856 -10.655 6.183 1.00 72.25 157 GLN A C 1
ATOM 1196 O O . GLN A 1 157 ? 17.960 -11.182 6.192 1.00 72.25 157 GLN A O 1
ATOM 1201 N N . LYS A 1 158 ? 15.741 -11.351 6.427 1.00 73.50 158 LYS A N 1
ATOM 1202 C CA . LYS A 1 158 ? 15.733 -12.786 6.744 1.00 73.50 158 LYS A CA 1
ATOM 1203 C C . LYS A 1 158 ? 16.273 -13.635 5.594 1.00 73.50 158 LYS A C 1
ATOM 1205 O O . LYS A 1 158 ? 17.022 -14.571 5.840 1.00 73.50 158 LYS A O 1
ATOM 1210 N N . THR A 1 159 ? 15.922 -13.293 4.355 1.00 72.50 159 THR A N 1
ATOM 1211 C CA . THR A 1 159 ? 16.403 -13.990 3.152 1.00 72.50 159 THR A CA 1
ATOM 1212 C C . THR A 1 159 ? 17.911 -13.816 2.979 1.00 72.50 159 THR A C 1
ATOM 1214 O O . THR A 1 159 ? 18.606 -14.757 2.615 1.00 72.50 159 THR A O 1
ATOM 1217 N N . LEU A 1 160 ? 18.435 -12.624 3.267 1.00 72.50 160 LEU A N 1
ATOM 1218 C CA . LEU A 1 160 ? 19.861 -12.316 3.150 1.00 72.50 160 LEU A CA 1
ATOM 1219 C C . LEU A 1 160 ? 20.671 -12.724 4.402 1.00 72.50 160 LEU A C 1
ATOM 1221 O O . LEU A 1 160 ? 21.871 -12.978 4.313 1.00 72.50 160 LEU A O 1
ATOM 1225 N N . SER A 1 161 ? 20.040 -12.838 5.571 1.00 66.88 161 SER A N 1
ATOM 1226 C CA . SER A 1 161 ? 20.692 -13.249 6.820 1.00 66.88 161 SER A CA 1
ATOM 1227 C C . SER A 1 161 ? 21.174 -14.697 6.714 1.00 66.88 161 SER A C 1
ATOM 1229 O O . SER A 1 161 ? 20.386 -15.609 6.492 1.00 66.88 161 SER A O 1
ATOM 1231 N N . GLY A 1 162 ? 22.485 -14.912 6.857 1.00 64.31 162 GLY A N 1
ATOM 1232 C CA . GLY A 1 162 ? 23.120 -16.232 6.733 1.00 64.31 162 GLY A CA 1
ATOM 1233 C C . GLY A 1 162 ? 23.582 -16.608 5.319 1.00 64.31 162 GLY A C 1
ATOM 1234 O O . GLY A 1 162 ? 24.264 -17.612 5.158 1.00 64.31 162 GLY A O 1
ATOM 1235 N N . GLN A 1 163 ? 23.267 -15.799 4.302 1.00 61.66 163 GLN A N 1
ATOM 1236 C CA . GLN A 1 163 ? 23.804 -15.953 2.93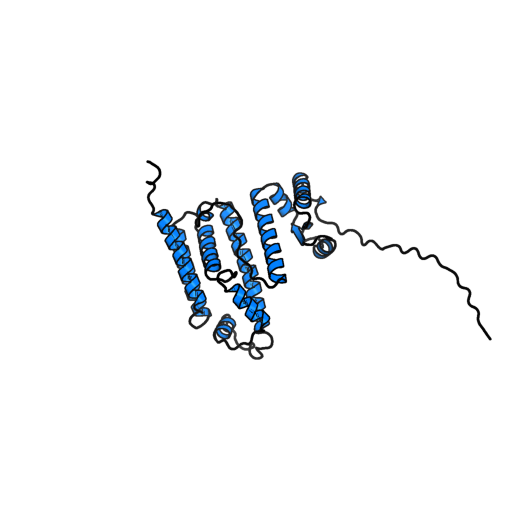6 1.00 61.66 163 GLN A CA 1
ATOM 1237 C C . GLN A 1 163 ? 24.835 -14.884 2.585 1.00 61.66 163 GLN A C 1
ATOM 1239 O O . GLN A 1 163 ? 25.427 -14.895 1.505 1.00 61.66 163 GLN A O 1
ATOM 1244 N N . VAL A 1 164 ? 25.016 -13.925 3.491 1.00 56.94 164 VAL A N 1
ATOM 1245 C CA . VAL A 1 164 ? 25.755 -12.704 3.232 1.00 56.94 164 VAL A CA 1
ATOM 1246 C C . VAL A 1 164 ? 26.831 -12.502 4.296 1.00 56.94 164 VAL A C 1
ATOM 1248 O O . VAL A 1 164 ? 26.854 -11.501 5.006 1.00 56.94 164 VAL A O 1
ATOM 1251 N N . ASP A 1 165 ? 27.811 -13.408 4.324 1.00 52.47 165 ASP A N 1
ATOM 1252 C CA . ASP A 1 165 ? 29.107 -13.220 5.009 1.00 52.47 165 ASP A CA 1
ATOM 1253 C C . ASP A 1 165 ? 29.919 -12.020 4.450 1.00 52.47 165 ASP A C 1
ATOM 1255 O O . ASP A 1 165 ? 31.066 -11.785 4.817 1.00 52.47 165 ASP A O 1
ATOM 1259 N N . SER A 1 166 ? 29.349 -11.215 3.544 1.00 51.59 166 SER A N 1
ATOM 1260 C CA . SER A 1 166 ? 29.992 -10.061 2.900 1.00 51.59 166 SER A CA 1
ATOM 1261 C C . SER A 1 166 ? 29.181 -8.758 2.970 1.00 51.59 166 SER A C 1
ATOM 1263 O O . SER A 1 166 ? 29.457 -7.830 2.213 1.00 51.59 166 SER A O 1
ATOM 1265 N N . PHE A 1 167 ? 28.209 -8.630 3.884 1.00 54.19 167 PHE A N 1
ATOM 1266 C CA . PHE A 1 167 ? 27.409 -7.394 4.016 1.00 54.19 167 PHE A CA 1
ATOM 1267 C C . PHE A 1 167 ? 28.212 -6.232 4.637 1.00 54.19 167 PHE A C 1
ATOM 1269 O O . PHE A 1 167 ? 27.827 -5.069 4.555 1.00 54.19 167 PHE A O 1
ATOM 1276 N N . GLY A 1 168 ? 29.360 -6.539 5.249 1.00 52.31 168 GLY A N 1
ATOM 1277 C CA . GLY A 1 168 ? 30.119 -5.628 6.104 1.00 52.31 168 GLY A CA 1
ATOM 1278 C C . GLY A 1 168 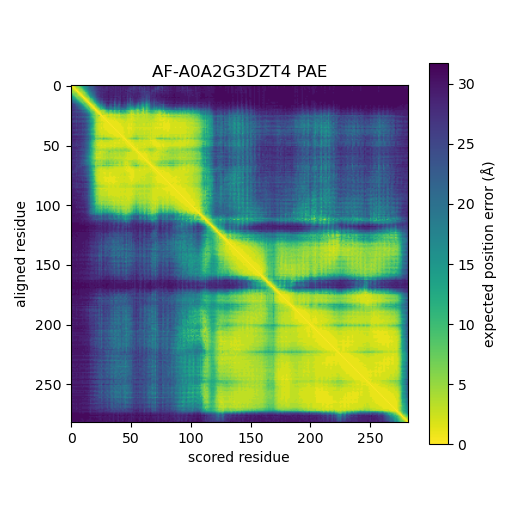? 30.916 -4.505 5.430 1.00 52.31 168 GLY A C 1
ATOM 1279 O O . GLY A 1 168 ? 31.774 -3.940 6.102 1.00 52.31 168 GLY A O 1
ATOM 1280 N N . LYS A 1 169 ? 30.724 -4.171 4.143 1.00 49.62 169 LYS A N 1
ATOM 1281 C CA . LYS A 1 169 ? 31.552 -3.137 3.471 1.00 49.62 169 LYS A CA 1
ATOM 1282 C C . LYS A 1 169 ? 30.844 -2.244 2.442 1.00 49.62 169 LYS A C 1
ATOM 1284 O O . LYS A 1 169 ? 31.499 -1.758 1.524 1.00 49.62 169 LYS A O 1
ATOM 1289 N N . ALA A 1 170 ? 29.547 -1.976 2.574 1.00 49.06 170 ALA A N 1
ATOM 1290 C CA . ALA A 1 170 ? 28.911 -0.951 1.743 1.00 49.06 170 ALA A CA 1
ATOM 1291 C C . ALA A 1 170 ? 28.255 0.134 2.600 1.00 49.06 170 ALA A C 1
ATOM 1293 O O . ALA A 1 170 ? 27.170 -0.043 3.137 1.00 49.06 170 ALA A O 1
ATOM 1294 N N . SER A 1 171 ? 28.910 1.289 2.665 1.00 55.97 171 SER A N 1
ATOM 1295 C CA . SER A 1 171 ? 28.420 2.549 3.240 1.00 55.97 171 SER A CA 1
ATOM 1296 C C . SER A 1 171 ? 27.304 3.211 2.404 1.00 55.97 171 SER A C 1
ATOM 1298 O O . SER A 1 171 ? 27.074 4.409 2.535 1.00 55.97 171 SER A O 1
ATOM 1300 N N . ASP A 1 172 ? 26.673 2.466 1.490 1.00 65.19 172 ASP A N 1
ATOM 1301 C CA . ASP A 1 172 ? 25.693 2.948 0.511 1.00 65.19 172 ASP A CA 1
ATOM 1302 C C . ASP A 1 172 ? 24.314 2.363 0.830 1.00 65.19 172 ASP A C 1
ATOM 1304 O O . ASP A 1 172 ? 24.121 1.141 0.818 1.00 65.19 172 ASP A O 1
ATOM 1308 N N . GLU A 1 173 ? 23.352 3.252 1.074 1.00 66.19 173 GLU A N 1
ATOM 1309 C CA . GLU A 1 173 ? 21.951 2.945 1.380 1.00 66.19 173 GLU A CA 1
ATOM 1310 C C . GLU A 1 173 ? 21.266 2.109 0.278 1.00 66.19 173 GLU A C 1
ATOM 1312 O O . GLU A 1 173 ? 20.305 1.392 0.552 1.00 66.19 173 GLU A O 1
ATOM 1317 N N . ASN A 1 174 ? 21.780 2.127 -0.961 1.00 74.06 174 ASN A N 1
ATOM 1318 C CA . ASN A 1 174 ? 21.226 1.356 -2.084 1.00 74.06 174 ASN A CA 1
ATOM 1319 C C . ASN A 1 174 ? 21.867 -0.027 -2.286 1.00 74.06 174 ASN A C 1
ATOM 1321 O O . ASN A 1 174 ? 21.440 -0.788 -3.158 1.00 74.06 174 ASN A O 1
ATOM 1325 N N . SER A 1 175 ? 22.889 -0.382 -1.504 1.00 75.69 175 SER A N 1
ATOM 1326 C CA . SER A 1 175 ? 23.640 -1.637 -1.667 1.00 75.69 175 SER A CA 1
ATOM 1327 C C . SER A 1 175 ? 22.765 -2.897 -1.571 1.00 75.69 175 SER A C 1
ATOM 1329 O O . SER A 1 175 ? 22.970 -3.854 -2.326 1.00 75.69 175 SER A O 1
ATOM 1331 N N . ILE A 1 176 ? 21.733 -2.870 -0.723 1.00 78.00 176 ILE A N 1
ATOM 1332 C CA . ILE A 1 176 ? 20.729 -3.938 -0.591 1.00 78.00 176 ILE A CA 1
ATOM 1333 C C . ILE A 1 176 ? 19.996 -4.157 -1.913 1.00 78.00 176 ILE A C 1
ATOM 1335 O O . ILE A 1 176 ? 19.937 -5.280 -2.414 1.00 78.00 176 ILE A O 1
ATOM 1339 N N . TRP A 1 177 ? 19.475 -3.084 -2.512 1.00 83.25 177 TRP A N 1
ATOM 1340 C CA . TRP A 1 177 ? 18.685 -3.157 -3.740 1.00 83.25 177 TRP A CA 1
ATOM 1341 C C . TRP A 1 177 ? 19.506 -3.679 -4.911 1.00 83.25 177 TRP A C 1
ATOM 1343 O O . TRP A 1 177 ? 19.043 -4.543 -5.649 1.00 83.25 177 TRP A O 1
ATOM 1353 N N . ARG A 1 178 ? 20.765 -3.248 -5.031 1.00 84.44 178 ARG A N 1
ATOM 1354 C CA . ARG A 1 178 ? 21.678 -3.730 -6.080 1.00 84.44 178 ARG A CA 1
ATOM 1355 C C . ARG A 1 178 ? 22.040 -5.206 -5.897 1.00 84.44 178 ARG A C 1
ATOM 1357 O O . ARG A 1 178 ? 22.201 -5.929 -6.879 1.00 84.44 178 ARG A O 1
ATOM 1364 N N . THR A 1 179 ? 22.128 -5.669 -4.650 1.00 80.31 179 THR A N 1
ATOM 1365 C CA . THR A 1 179 ? 22.342 -7.089 -4.333 1.00 80.31 179 THR A CA 1
ATOM 1366 C C . THR A 1 179 ? 21.136 -7.924 -4.750 1.00 80.31 179 THR A C 1
ATOM 1368 O O . THR A 1 179 ? 21.299 -8.912 -5.467 1.00 80.31 179 THR A O 1
ATOM 1371 N N . LEU A 1 180 ? 19.921 -7.490 -4.408 1.00 83.94 180 LEU A N 1
ATOM 1372 C CA . LEU A 1 180 ? 18.687 -8.143 -4.859 1.00 83.94 180 LEU A CA 1
ATOM 1373 C C . LEU A 1 180 ? 18.571 -8.136 -6.392 1.00 83.94 180 LEU A C 1
ATOM 1375 O O . LEU A 1 180 ? 18.297 -9.167 -7.000 1.00 83.94 180 LEU A O 1
ATOM 1379 N N . ALA A 1 181 ? 18.890 -7.013 -7.036 1.00 87.69 181 ALA A N 1
ATOM 1380 C CA . ALA A 1 181 ? 18.894 -6.870 -8.491 1.00 87.69 181 ALA A CA 1
ATOM 1381 C C . ALA A 1 181 ? 19.900 -7.794 -9.205 1.00 87.69 181 ALA A C 1
ATOM 1383 O O . ALA A 1 181 ? 19.760 -8.076 -10.402 1.00 87.69 181 ALA A O 1
ATOM 1384 N N . SER A 1 182 ? 20.930 -8.262 -8.493 1.00 85.50 182 SER A N 1
ATOM 1385 C CA . SER A 1 182 ? 21.896 -9.225 -9.024 1.00 85.50 182 SER A CA 1
ATOM 1386 C C . SER A 1 182 ? 21.344 -10.652 -9.098 1.00 85.50 182 SER A C 1
ATOM 1388 O O . SER A 1 182 ? 21.892 -11.467 -9.838 1.00 85.50 182 SER A O 1
ATOM 1390 N N . GLY A 1 183 ? 20.291 -10.966 -8.332 1.00 83.38 183 GLY A N 1
ATOM 1391 C CA . GLY A 1 183 ? 19.736 -12.318 -8.221 1.00 83.38 183 GLY A CA 1
ATOM 1392 C C . GLY A 1 183 ? 20.630 -13.316 -7.475 1.00 83.38 183 GLY A C 1
ATOM 1393 O O . GLY A 1 183 ? 20.315 -14.501 -7.442 1.00 83.38 183 GLY A O 1
ATOM 1394 N N . LYS A 1 184 ? 21.750 -12.873 -6.885 1.00 80.75 184 LYS A N 1
ATOM 1395 C CA . LYS A 1 184 ? 22.717 -13.732 -6.180 1.00 80.75 184 LYS A CA 1
ATOM 1396 C C . LYS A 1 184 ? 22.297 -14.000 -4.735 1.00 80.75 184 LYS A C 1
ATOM 1398 O O . LYS A 1 184 ? 22.988 -13.619 -3.797 1.00 80.75 184 LYS A O 1
ATOM 1403 N N . PHE A 1 185 ? 21.147 -14.635 -4.570 1.00 81.19 185 PHE A N 1
ATOM 1404 C CA . PHE A 1 185 ? 20.639 -15.092 -3.284 1.00 81.19 185 PHE A CA 1
ATOM 1405 C C . PHE A 1 185 ? 19.809 -16.358 -3.493 1.00 81.19 185 PHE A C 1
ATOM 1407 O O . PHE A 1 185 ? 19.280 -16.621 -4.573 1.00 81.19 185 PHE A O 1
ATOM 1414 N N . THR A 1 186 ? 19.704 -17.155 -2.447 1.00 80.88 186 THR A N 1
ATOM 1415 C CA . THR A 1 186 ? 18.834 -18.321 -2.372 1.00 80.88 186 THR A CA 1
ATOM 1416 C C . THR A 1 186 ? 17.610 -17.974 -1.538 1.00 80.88 186 THR A C 1
ATOM 1418 O O . THR A 1 186 ? 17.635 -17.092 -0.682 1.00 80.88 186 THR A O 1
ATOM 1421 N N . VAL A 1 187 ? 16.501 -18.634 -1.829 1.00 81.81 187 VAL A N 1
ATOM 1422 C CA . VAL A 1 187 ? 15.242 -18.463 -1.108 1.00 81.81 187 VAL A CA 1
ATOM 1423 C C . VAL A 1 187 ? 14.704 -19.858 -0.871 1.00 81.81 187 VAL A C 1
ATOM 1425 O O . VAL A 1 187 ? 14.735 -20.688 -1.784 1.00 81.81 187 VAL A O 1
ATOM 1428 N N . ASP A 1 188 ? 14.228 -20.131 0.338 1.00 84.44 188 ASP A N 1
ATOM 1429 C CA . ASP A 1 188 ? 13.557 -21.392 0.613 1.00 84.44 188 ASP A CA 1
ATOM 1430 C C . ASP A 1 188 ? 12.257 -21.514 -0.206 1.00 84.44 188 ASP A C 1
ATOM 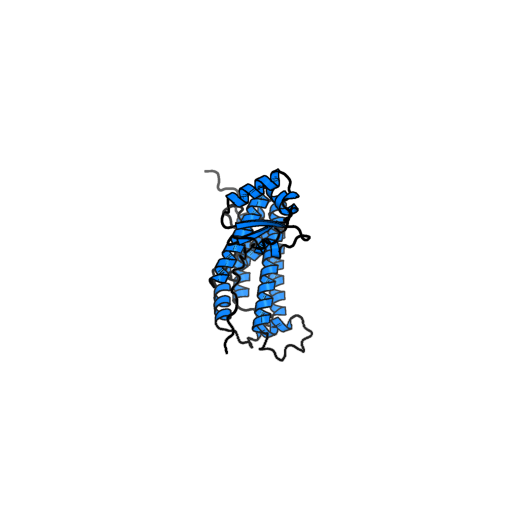1432 O O . ASP A 1 188 ? 11.666 -20.529 -0.664 1.00 84.44 188 ASP A O 1
ATOM 1436 N N . ALA A 1 189 ? 11.807 -22.748 -0.422 1.00 85.56 189 ALA A N 1
ATOM 1437 C CA . ALA A 1 189 ? 10.664 -23.016 -1.288 1.00 85.56 189 ALA A CA 1
ATOM 1438 C C . ALA A 1 189 ? 9.367 -22.347 -0.799 1.00 85.56 189 ALA A C 1
ATOM 1440 O O . ALA A 1 189 ? 8.569 -21.903 -1.627 1.00 85.56 189 ALA A O 1
ATOM 1441 N N . ALA A 1 190 ? 9.165 -22.242 0.519 1.00 82.69 190 ALA A N 1
ATOM 1442 C CA . ALA A 1 190 ? 7.957 -21.653 1.088 1.00 82.69 190 ALA A CA 1
ATOM 1443 C C . ALA A 1 190 ? 7.928 -20.136 0.865 1.00 82.69 190 ALA A C 1
ATOM 1445 O O . ALA A 1 190 ? 6.932 -19.609 0.366 1.00 82.69 190 ALA A O 1
ATOM 1446 N N . THR A 1 191 ? 9.041 -19.447 1.129 1.00 81.50 191 THR A N 1
ATOM 1447 C CA . THR A 1 191 ? 9.175 -18.009 0.867 1.00 81.50 191 THR A CA 1
ATOM 1448 C C . THR A 1 191 ? 9.012 -17.692 -0.621 1.00 81.50 191 THR A C 1
ATOM 1450 O O . THR A 1 191 ? 8.304 -16.751 -0.980 1.00 81.50 191 THR A O 1
ATOM 1453 N N . LYS A 1 192 ? 9.592 -18.509 -1.512 1.00 84.94 192 LYS A N 1
ATOM 1454 C CA . LYS A 1 192 ? 9.418 -18.349 -2.965 1.00 84.94 192 LYS A CA 1
ATOM 1455 C C . LYS A 1 192 ? 7.957 -18.521 -3.389 1.00 84.94 192 LYS A C 1
ATOM 1457 O O . LYS A 1 192 ? 7.458 -17.711 -4.168 1.00 84.94 192 LYS A O 1
ATOM 1462 N N . ALA A 1 193 ? 7.277 -19.548 -2.879 1.00 85.62 193 ALA A N 1
ATOM 1463 C CA . ALA A 1 193 ? 5.874 -19.802 -3.189 1.00 85.62 193 ALA A CA 1
ATOM 1464 C C . ALA A 1 193 ? 4.967 -18.663 -2.699 1.00 85.62 193 ALA A C 1
ATOM 1466 O O . ALA A 1 193 ? 4.076 -18.235 -3.431 1.00 85.62 193 ALA A O 1
ATOM 1467 N N . GLN A 1 194 ? 5.212 -18.133 -1.497 1.00 81.25 194 GLN A N 1
ATOM 1468 C CA . GLN A 1 194 ? 4.458 -16.990 -0.984 1.00 81.25 194 GLN A CA 1
ATOM 1469 C C . GLN A 1 194 ? 4.699 -15.734 -1.827 1.00 81.25 194 GLN A C 1
ATOM 1471 O O . GLN A 1 194 ? 3.737 -15.104 -2.251 1.00 81.25 194 GLN A O 1
ATOM 1476 N N . ALA A 1 195 ? 5.954 -15.424 -2.169 1.00 84.31 195 ALA A N 1
ATOM 1477 C CA . ALA A 1 195 ? 6.269 -14.276 -3.017 1.00 84.31 195 ALA A CA 1
ATOM 1478 C C . ALA A 1 195 ? 5.586 -14.366 -4.394 1.00 84.31 195 ALA A C 1
ATOM 1480 O O . ALA A 1 195 ? 5.067 -13.369 -4.883 1.00 84.31 195 ALA A O 1
ATOM 1481 N N . GLN A 1 196 ? 5.528 -15.561 -4.997 1.00 87.44 196 GLN A N 1
ATOM 1482 C CA . GLN A 1 196 ? 4.804 -15.796 -6.253 1.00 87.44 196 GLN A CA 1
ATOM 1483 C C . GLN A 1 196 ? 3.297 -15.546 -6.119 1.00 87.44 196 GLN A C 1
ATOM 1485 O O . GLN A 1 196 ? 2.697 -14.959 -7.018 1.00 87.44 196 GLN A O 1
ATOM 1490 N N . LYS A 1 197 ? 2.685 -15.958 -5.001 1.00 84.38 197 LYS A N 1
ATOM 1491 C CA . LYS A 1 197 ? 1.276 -15.656 -4.710 1.00 84.38 197 LYS A CA 1
ATOM 1492 C C . LYS A 1 197 ? 1.062 -14.161 -4.512 1.00 84.38 197 LYS A C 1
ATOM 1494 O O . LYS A 1 197 ? 0.115 -13.609 -5.063 1.00 84.38 197 LYS A O 1
ATOM 1499 N N . ASP A 1 198 ? 1.949 -13.500 -3.778 1.00 83.25 198 ASP A N 1
ATOM 1500 C CA . ASP A 1 198 ? 1.807 -12.083 -3.462 1.00 83.25 198 ASP A CA 1
ATOM 1501 C C . ASP A 1 198 ? 1.933 -11.188 -4.701 1.00 83.25 198 ASP A C 1
ATOM 1503 O O . ASP A 1 198 ? 1.279 -10.152 -4.746 1.00 83.25 198 ASP A O 1
ATOM 1507 N N . ILE A 1 199 ? 2.720 -11.578 -5.712 1.00 88.50 199 ILE A N 1
ATOM 1508 C CA . ILE A 1 199 ? 2.853 -10.832 -6.980 1.00 88.50 199 ILE A CA 1
ATOM 1509 C C . ILE A 1 199 ? 1.889 -11.294 -8.084 1.00 88.50 199 ILE A C 1
ATOM 1511 O O . ILE A 1 199 ? 1.933 -10.754 -9.190 1.00 88.50 199 ILE A O 1
ATOM 1515 N N . SER A 1 200 ? 1.050 -12.299 -7.818 1.00 88.06 200 SER A N 1
ATOM 1516 C CA . SER A 1 200 ? 0.034 -12.763 -8.773 1.00 88.06 200 SER A CA 1
ATOM 1517 C C . SER A 1 200 ? -1.014 -11.677 -9.054 1.00 88.06 200 SER A C 1
ATOM 1519 O O . SER A 1 200 ? -1.067 -10.672 -8.349 1.00 88.06 200 SER A O 1
ATOM 1521 N N . GLU A 1 201 ? -1.870 -11.854 -10.065 1.00 80.31 201 GLU A N 1
ATOM 1522 C CA . GLU A 1 201 ? -2.895 -10.853 -10.426 1.00 80.31 201 GLU A CA 1
ATOM 1523 C C . GLU A 1 201 ? -3.807 -10.463 -9.249 1.00 80.31 201 GLU A C 1
ATOM 1525 O O . GLU A 1 201 ? -4.129 -9.284 -9.070 1.00 80.31 201 GLU A O 1
ATOM 1530 N N . ASP A 1 202 ? -4.155 -11.450 -8.420 1.00 76.50 202 ASP A N 1
ATOM 1531 C CA . ASP A 1 202 ? -4.954 -11.292 -7.201 1.00 76.50 202 ASP A CA 1
ATOM 1532 C C . ASP A 1 202 ? -4.093 -11.153 -5.938 1.00 76.50 202 ASP A C 1
ATOM 1534 O O . ASP A 1 202 ? -4.609 -11.029 -4.826 1.00 76.50 202 ASP A O 1
ATOM 1538 N N . GLY A 1 203 ? -2.774 -11.162 -6.087 1.00 79.88 203 GLY A N 1
ATOM 1539 C CA . GLY A 1 203 ? -1.835 -10.966 -5.001 1.00 79.88 203 GLY A CA 1
ATOM 1540 C C . GLY A 1 203 ? -1.786 -9.512 -4.547 1.00 79.88 203 GLY A C 1
ATOM 1541 O O . GLY A 1 203 ? -2.037 -8.581 -5.318 1.00 79.88 203 GLY A O 1
ATOM 1542 N N . TYR A 1 204 ? -1.416 -9.306 -3.284 1.00 82.50 204 TYR A N 1
ATOM 1543 C CA . TYR A 1 204 ? -1.282 -7.972 -2.710 1.00 82.50 204 TYR A CA 1
ATOM 1544 C C . TYR A 1 204 ? -0.379 -7.069 -3.552 1.00 82.50 204 TYR A C 1
ATOM 1546 O O . TYR A 1 204 ? -0.751 -5.942 -3.856 1.00 82.50 204 TYR A O 1
ATOM 1554 N N . TRP A 1 205 ? 0.789 -7.559 -3.961 1.00 87.06 205 TRP A N 1
ATOM 1555 C CA . TRP A 1 205 ? 1.772 -6.860 -4.791 1.00 87.06 205 TRP A CA 1
ATOM 1556 C C . TRP A 1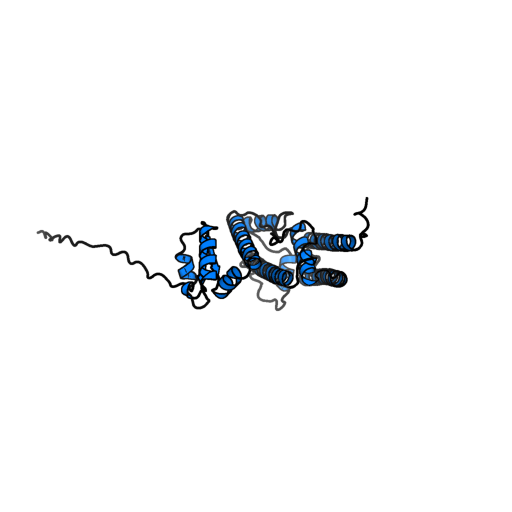 205 ? 1.547 -7.049 -6.296 1.00 87.06 205 TRP A C 1
ATOM 1558 O O . TRP A 1 205 ? 2.362 -6.597 -7.097 1.00 87.06 205 TRP A O 1
ATOM 1568 N N . GLY A 1 206 ? 0.433 -7.666 -6.690 1.00 90.00 206 GLY A N 1
ATOM 1569 C CA . GLY A 1 206 ? 0.028 -7.790 -8.082 1.00 90.00 206 GLY A CA 1
ATOM 1570 C C . GLY A 1 206 ? -0.133 -6.438 -8.774 1.00 90.00 206 GLY A C 1
ATOM 1571 O O . GLY A 1 206 ? -0.431 -5.417 -8.140 1.00 90.00 206 GLY A O 1
ATOM 1572 N N . VAL A 1 207 ? 0.018 -6.442 -10.101 1.00 92.44 207 VAL A N 1
ATOM 1573 C CA . VAL A 1 207 ? -0.091 -5.252 -10.967 1.00 92.44 207 VAL A CA 1
ATOM 1574 C C . VAL A 1 207 ? -1.396 -4.500 -10.713 1.00 92.44 207 VAL A C 1
ATOM 1576 O O . VAL A 1 207 ? -1.384 -3.298 -10.441 1.00 92.44 207 VAL A O 1
ATOM 1579 N N . LYS A 1 208 ? -2.529 -5.212 -10.736 1.00 88.38 208 LYS A N 1
ATOM 1580 C CA . LYS A 1 208 ? -3.872 -4.641 -10.562 1.00 88.38 208 LYS A CA 1
ATOM 1581 C C . LYS A 1 208 ? -4.049 -3.970 -9.201 1.00 88.38 208 LYS A C 1
ATOM 1583 O O . LYS A 1 208 ? -4.561 -2.858 -9.119 1.00 88.38 208 LYS A O 1
ATOM 1588 N N . GLN A 1 209 ? -3.616 -4.625 -8.128 1.00 85.62 209 GLN A N 1
ATOM 1589 C CA . GLN A 1 209 ? -3.794 -4.081 -6.783 1.00 85.62 209 GLN A CA 1
ATOM 1590 C C . GLN A 1 209 ? -2.842 -2.921 -6.500 1.00 85.62 209 GLN A C 1
ATOM 1592 O O . GLN A 1 209 ? -3.250 -1.910 -5.932 1.00 85.62 209 GLN A O 1
ATOM 1597 N N . THR A 1 210 ? -1.580 -3.040 -6.915 1.00 90.44 210 THR A N 1
ATOM 1598 C CA . THR A 1 210 ? -0.579 -1.995 -6.684 1.00 90.44 210 THR A CA 1
ATOM 1599 C C . THR A 1 210 ? -0.897 -0.732 -7.477 1.00 90.44 210 THR A C 1
ATOM 1601 O O . THR A 1 210 ? -0.854 0.359 -6.908 1.00 90.44 210 THR A O 1
ATOM 1604 N N . SER A 1 211 ? -1.293 -0.862 -8.747 1.00 93.06 211 SER A N 1
ATOM 1605 C CA . SER A 1 211 ? -1.716 0.280 -9.569 1.00 93.06 211 SER A CA 1
ATOM 1606 C C . SER A 1 211 ? -2.949 0.983 -8.997 1.00 93.06 211 SER A C 1
ATOM 1608 O O . SER A 1 211 ? -2.945 2.208 -8.868 1.00 93.06 211 SER A O 1
ATOM 1610 N N . GLN A 1 212 ? -3.962 0.228 -8.554 1.00 88.38 212 GLN A N 1
ATOM 1611 C CA . GLN A 1 212 ? -5.145 0.807 -7.916 1.00 88.38 212 GLN A CA 1
ATOM 1612 C C . GLN A 1 212 ? -4.797 1.550 -6.622 1.00 88.38 212 GLN A C 1
ATOM 1614 O O . GLN A 1 212 ? -5.308 2.644 -6.405 1.00 88.38 212 GLN A O 1
ATOM 1619 N N . ARG A 1 213 ? -3.911 1.005 -5.776 1.00 88.56 213 ARG A N 1
ATOM 1620 C CA . ARG A 1 213 ? -3.458 1.693 -4.553 1.00 88.56 213 ARG A CA 1
ATOM 1621 C C . ARG A 1 213 ? -2.733 3.001 -4.856 1.00 88.56 213 ARG A C 1
ATOM 1623 O O . ARG A 1 213 ? -2.979 3.993 -4.174 1.00 88.56 213 ARG A O 1
ATOM 1630 N N . LEU A 1 214 ? -1.858 3.011 -5.865 1.00 91.19 214 LEU A N 1
ATOM 1631 C CA . LEU A 1 214 ? -1.157 4.224 -6.301 1.00 91.19 214 LEU A CA 1
ATOM 1632 C C . LEU A 1 214 ? -2.153 5.302 -6.745 1.00 91.19 214 LEU A C 1
ATOM 1634 O O . LEU A 1 214 ? -2.071 6.445 -6.291 1.00 91.19 214 LEU A O 1
ATOM 1638 N N . PHE A 1 215 ? -3.129 4.922 -7.570 1.00 91.69 215 PHE A N 1
ATOM 1639 C CA . PHE A 1 215 ? -4.182 5.824 -8.025 1.00 91.69 215 PHE A CA 1
ATOM 1640 C C . PHE A 1 215 ? -5.086 6.308 -6.879 1.00 91.69 215 PHE A C 1
ATOM 1642 O O . PHE A 1 215 ? -5.405 7.495 -6.798 1.00 91.69 215 PHE A O 1
ATOM 1649 N N . ASP A 1 216 ? -5.481 5.417 -5.970 1.00 87.31 216 ASP A N 1
ATOM 1650 C CA . ASP A 1 216 ? -6.324 5.747 -4.819 1.00 87.31 216 ASP A CA 1
ATOM 1651 C C . ASP A 1 216 ? -5.620 6.741 -3.882 1.00 87.31 216 ASP A C 1
ATOM 1653 O O . ASP A 1 216 ? -6.242 7.693 -3.406 1.00 87.31 216 ASP A O 1
ATOM 1657 N N . PHE A 1 217 ? -4.313 6.572 -3.669 1.00 88.44 217 PHE A N 1
ATOM 1658 C CA . PHE A 1 217 ? -3.499 7.499 -2.884 1.00 88.44 217 PHE A CA 1
ATOM 1659 C C . PHE A 1 217 ? -3.398 8.876 -3.548 1.00 88.44 217 PHE A C 1
ATOM 1661 O O . PHE A 1 217 ? -3.643 9.895 -2.897 1.00 88.44 217 PHE A O 1
ATOM 1668 N N . ALA A 1 218 ? -3.111 8.909 -4.852 1.00 91.69 218 ALA A N 1
ATOM 1669 C CA . ALA A 1 218 ? -3.102 10.141 -5.636 1.00 91.69 218 ALA A CA 1
ATOM 1670 C C . ALA A 1 218 ? -4.456 10.862 -5.571 1.00 91.69 218 ALA A C 1
ATOM 1672 O O . ALA A 1 218 ? -4.512 12.055 -5.277 1.00 91.69 218 ALA A O 1
ATOM 1673 N N . SER A 1 219 ? -5.549 10.119 -5.746 1.00 88.06 219 SER A N 1
ATOM 1674 C CA . SER A 1 219 ? -6.919 10.633 -5.682 1.00 88.06 219 SER A CA 1
ATOM 1675 C C . SER A 1 219 ? -7.276 11.182 -4.304 1.00 88.06 219 SER A C 1
ATOM 1677 O O . SER A 1 219 ? -7.939 12.214 -4.195 1.00 88.06 219 SER A O 1
ATOM 1679 N N . ALA A 1 220 ? -6.821 10.531 -3.232 1.00 84.88 220 ALA A N 1
ATOM 1680 C CA . ALA A 1 220 ? -7.072 10.998 -1.874 1.00 84.88 220 ALA A CA 1
ATOM 1681 C C . ALA A 1 220 ? -6.359 12.334 -1.603 1.00 84.88 220 ALA A C 1
ATOM 1683 O O . ALA A 1 220 ? -6.974 13.266 -1.066 1.00 84.88 220 ALA A O 1
ATOM 1684 N N . LEU A 1 221 ? -5.102 12.456 -2.044 1.00 85.19 221 LEU A N 1
ATOM 1685 C CA . LEU A 1 221 ? -4.301 13.675 -1.915 1.00 85.19 221 LEU A CA 1
ATOM 1686 C C . LEU A 1 221 ? -4.831 14.821 -2.786 1.00 85.19 221 LEU A C 1
ATOM 1688 O O . LEU A 1 221 ? -5.039 15.929 -2.285 1.00 85.19 221 LEU A O 1
ATOM 1692 N N . ALA A 1 222 ? -5.087 14.558 -4.066 1.00 87.81 222 ALA A N 1
ATOM 1693 C CA . ALA A 1 222 ? -5.538 15.567 -5.019 1.00 87.81 222 ALA A CA 1
ATOM 1694 C C . ALA A 1 222 ? -6.993 16.000 -4.768 1.00 87.81 222 ALA A C 1
ATOM 1696 O O . ALA A 1 222 ? -7.323 17.179 -4.892 1.00 87.81 222 ALA A O 1
ATOM 1697 N N . GLY A 1 223 ? -7.866 15.078 -4.346 1.00 82.56 223 GLY A N 1
ATOM 1698 C CA . GLY A 1 223 ? -9.310 15.318 -4.316 1.00 82.56 223 GLY A CA 1
ATOM 1699 C C . GLY A 1 223 ? -9.874 15.470 -5.723 1.00 82.56 223 GLY A C 1
ATOM 1700 O O . GLY A 1 223 ? -9.383 14.841 -6.652 1.00 82.56 223 GLY A O 1
ATOM 1701 N N . ASP A 1 224 ? -10.888 16.314 -5.897 1.00 80.19 224 ASP A N 1
ATOM 1702 C CA . ASP A 1 224 ? -11.522 16.541 -7.208 1.00 80.19 224 ASP A CA 1
ATOM 1703 C C . ASP A 1 224 ? -10.741 17.478 -8.151 1.00 80.19 224 ASP A C 1
ATOM 1705 O O . ASP A 1 224 ? -11.274 17.964 -9.144 1.00 80.19 224 ASP A O 1
ATOM 1709 N N . ASP A 1 225 ? -9.475 17.745 -7.841 1.00 88.75 225 ASP A N 1
ATOM 1710 C CA . ASP A 1 225 ? -8.617 18.676 -8.567 1.00 88.75 225 ASP A CA 1
ATOM 1711 C C . ASP A 1 225 ? -7.829 17.943 -9.668 1.00 88.75 225 ASP A C 1
ATOM 1713 O O . ASP A 1 225 ? -6.949 17.120 -9.396 1.00 88.75 225 ASP A O 1
ATOM 1717 N N . VAL A 1 226 ? -8.180 18.215 -10.928 1.00 92.69 226 VAL A N 1
ATOM 1718 C CA . VAL A 1 226 ? -7.583 17.568 -12.109 1.00 92.69 226 VAL A CA 1
ATOM 1719 C C . VAL A 1 226 ? -6.112 17.939 -12.281 1.00 92.69 226 VAL A C 1
ATOM 1721 O O . VAL A 1 226 ? -5.311 17.069 -12.627 1.00 92.69 226 VAL A O 1
ATOM 1724 N N . ASP A 1 227 ? -5.737 19.187 -12.010 1.00 94.31 227 ASP A N 1
ATOM 1725 C CA . ASP A 1 227 ? -4.353 19.632 -12.170 1.00 94.31 227 ASP A CA 1
ATOM 1726 C C . ASP A 1 227 ? -3.465 19.003 -11.095 1.00 94.31 227 ASP A C 1
ATOM 1728 O O . ASP A 1 227 ? -2.407 18.457 -11.414 1.00 94.31 227 ASP A O 1
ATOM 1732 N N . LYS A 1 228 ? -3.953 18.906 -9.851 1.00 93.81 228 LYS A N 1
ATOM 1733 C CA . LYS A 1 228 ? -3.262 18.117 -8.818 1.00 93.81 228 LYS A CA 1
ATOM 1734 C C . LYS A 1 228 ? -3.166 16.640 -9.175 1.00 93.81 228 LYS A C 1
ATOM 1736 O O . LYS A 1 228 ? -2.148 16.021 -8.887 1.00 93.81 228 LYS A O 1
ATOM 1741 N N . MET A 1 229 ? -4.181 16.052 -9.809 1.00 94.12 229 MET A N 1
ATOM 1742 C CA . MET A 1 229 ? -4.081 14.665 -10.276 1.00 94.12 229 MET A CA 1
ATOM 1743 C C . MET A 1 229 ? -2.962 14.494 -11.312 1.00 94.12 229 MET A C 1
ATOM 1745 O O . MET A 1 229 ? -2.241 13.502 -11.244 1.00 94.12 229 MET A O 1
ATOM 1749 N N . LYS A 1 230 ? -2.766 15.453 -12.229 1.00 95.94 230 LYS A N 1
ATOM 1750 C CA . LYS A 1 230 ? -1.630 15.443 -13.176 1.00 95.94 230 LYS A CA 1
ATOM 1751 C C . LYS A 1 230 ? -0.288 15.567 -12.455 1.00 95.94 230 LYS A C 1
ATOM 1753 O O . LYS A 1 230 ? 0.653 14.845 -12.779 1.00 95.94 230 LYS A O 1
ATOM 1758 N N . GLU A 1 231 ? -0.201 16.423 -11.436 1.00 97.19 231 GLU A N 1
ATOM 1759 C CA . GLU A 1 231 ? 0.992 16.510 -10.584 1.00 97.19 231 GLU A CA 1
ATOM 1760 C C . GLU A 1 231 ? 1.279 15.185 -9.864 1.00 97.19 231 GLU A C 1
ATOM 1762 O O . GLU A 1 231 ? 2.433 14.760 -9.795 1.00 97.19 231 GLU A O 1
ATOM 1767 N N . MET A 1 232 ? 0.245 14.498 -9.363 1.00 95.56 232 MET A N 1
ATOM 1768 C CA . MET A 1 232 ? 0.398 13.194 -8.711 1.00 95.56 232 MET A CA 1
ATOM 1769 C C . MET A 1 232 ? 0.858 12.109 -9.693 1.00 95.56 232 MET A C 1
ATOM 1771 O O . MET A 1 232 ? 1.735 11.315 -9.346 1.00 95.56 232 MET A O 1
ATOM 1775 N N . GLN A 1 233 ? 0.329 12.093 -10.920 1.00 96.94 233 GLN A N 1
ATOM 1776 C CA . GLN A 1 233 ? 0.787 11.187 -11.977 1.00 96.94 233 GLN A CA 1
ATOM 1777 C C . GLN A 1 233 ? 2.272 11.426 -12.301 1.00 96.94 233 GLN A C 1
ATOM 1779 O O . GLN A 1 233 ? 3.078 10.494 -12.277 1.00 96.94 233 GLN A O 1
ATOM 1784 N N . ALA A 1 234 ? 2.676 12.686 -12.492 1.00 97.38 234 ALA A N 1
ATOM 1785 C CA . ALA A 1 234 ? 4.074 13.045 -12.730 1.00 97.38 234 ALA A CA 1
ATOM 1786 C C . ALA A 1 234 ? 4.988 12.680 -11.542 1.00 97.38 234 ALA A C 1
ATOM 1788 O O . ALA A 1 234 ? 6.123 12.227 -11.729 1.00 97.38 234 ALA A O 1
ATOM 1789 N N . ALA A 1 235 ? 4.506 12.843 -10.305 1.00 96.12 235 ALA A N 1
ATOM 1790 C CA . ALA A 1 235 ? 5.230 12.442 -9.102 1.00 96.12 235 ALA A CA 1
ATOM 1791 C C . ALA A 1 235 ? 5.424 10.918 -9.026 1.00 96.12 235 ALA A C 1
ATOM 1793 O O . ALA A 1 235 ? 6.510 10.462 -8.658 1.00 96.12 235 ALA A O 1
ATOM 1794 N N . MET A 1 236 ? 4.418 10.134 -9.424 1.00 95.31 236 MET A N 1
ATOM 1795 C CA . MET A 1 236 ? 4.509 8.676 -9.524 1.00 95.31 236 MET A CA 1
ATOM 1796 C C . MET A 1 236 ? 5.579 8.252 -10.541 1.00 95.31 236 MET A C 1
ATOM 1798 O O . MET A 1 236 ? 6.454 7.448 -10.213 1.00 95.31 236 MET A O 1
ATOM 1802 N N . GLU A 1 237 ? 5.587 8.843 -11.739 1.00 96.12 237 GLU A N 1
ATOM 1803 C CA . GLU A 1 237 ? 6.612 8.564 -12.756 1.00 96.12 237 GLU A CA 1
ATOM 1804 C C . GLU A 1 237 ? 8.020 8.953 -12.293 1.00 96.12 237 GLU A C 1
ATOM 1806 O O . GLU A 1 237 ? 8.999 8.235 -12.529 1.00 96.12 237 GLU A O 1
ATOM 1811 N N . LYS A 1 238 ? 8.145 10.086 -11.592 1.00 97.25 238 LYS A N 1
ATOM 1812 C CA . LYS A 1 238 ? 9.407 10.491 -10.964 1.00 97.25 238 LYS A CA 1
ATOM 1813 C C . LYS A 1 238 ? 9.852 9.466 -9.917 1.00 97.25 238 LYS A C 1
ATOM 1815 O O . LYS A 1 238 ? 11.030 9.111 -9.890 1.00 97.25 238 LYS A O 1
ATOM 1820 N N . GLY A 1 239 ? 8.928 8.966 -9.098 1.00 95.00 239 GLY A N 1
ATOM 1821 C CA . GLY A 1 239 ? 9.164 7.885 -8.138 1.00 95.00 239 GLY A CA 1
ATOM 1822 C C . GLY A 1 239 ? 9.708 6.622 -8.802 1.00 95.00 239 GLY A C 1
ATOM 1823 O O . GLY A 1 239 ? 10.734 6.098 -8.372 1.00 95.00 239 GLY A O 1
ATOM 1824 N N . TYR A 1 240 ? 9.099 6.194 -9.909 1.00 95.94 240 TYR A N 1
ATOM 1825 C CA . TYR A 1 240 ? 9.556 5.044 -10.693 1.00 95.94 240 TYR A CA 1
ATOM 1826 C C . TYR A 1 240 ? 10.993 5.215 -11.215 1.00 95.94 240 TYR A C 1
ATOM 1828 O O . TYR A 1 240 ? 11.821 4.304 -11.111 1.00 95.94 240 TYR A O 1
ATOM 1836 N N . LYS A 1 241 ? 11.337 6.408 -11.718 1.00 96.50 241 LYS A N 1
ATOM 1837 C CA . LYS A 1 241 ? 12.705 6.728 -12.166 1.00 96.50 241 LYS A CA 1
ATOM 1838 C C . LYS A 1 241 ? 13.710 6.671 -11.012 1.00 96.50 241 LYS A C 1
ATOM 1840 O O . LYS A 1 241 ? 14.805 6.135 -11.179 1.00 96.50 241 LYS A O 1
ATOM 1845 N N . MET A 1 242 ? 13.342 7.183 -9.835 1.00 94.62 242 MET A N 1
ATOM 1846 C CA . MET A 1 242 ? 14.184 7.094 -8.636 1.00 94.62 242 MET A CA 1
ATOM 1847 C C . MET A 1 242 ? 14.376 5.642 -8.184 1.00 94.62 242 MET A C 1
ATOM 1849 O O . MET A 1 242 ? 15.507 5.246 -7.910 1.00 94.62 242 MET A O 1
ATOM 1853 N N . ALA A 1 243 ? 13.311 4.835 -8.184 1.00 92.94 243 ALA A N 1
ATOM 1854 C CA . ALA A 1 243 ? 13.383 3.411 -7.864 1.00 92.94 243 ALA A CA 1
ATOM 1855 C C . ALA A 1 243 ? 14.287 2.651 -8.848 1.00 92.94 243 ALA A C 1
ATOM 1857 O O . ALA A 1 243 ? 15.136 1.875 -8.421 1.00 92.94 243 ALA A O 1
ATOM 1858 N N . THR A 1 244 ? 14.188 2.941 -10.150 1.00 93.94 244 THR A N 1
ATOM 1859 C CA . THR A 1 244 ? 15.070 2.361 -11.181 1.00 93.94 244 THR A CA 1
ATOM 1860 C C . THR A 1 244 ? 16.537 2.697 -10.915 1.00 93.94 244 THR A C 1
ATOM 1862 O O . THR A 1 244 ? 17.410 1.832 -10.984 1.00 93.94 244 THR A O 1
ATOM 1865 N N . LYS A 1 245 ? 16.824 3.952 -10.545 1.00 93.00 245 LYS A N 1
ATOM 1866 C CA . LYS A 1 245 ? 18.182 4.377 -10.189 1.00 93.00 245 LYS A CA 1
ATOM 1867 C C . LYS A 1 245 ? 18.705 3.644 -8.949 1.00 93.00 245 LYS A C 1
ATOM 1869 O O . LYS A 1 245 ? 19.837 3.170 -8.980 1.00 93.00 245 LYS A O 1
ATOM 1874 N N . ALA A 1 246 ? 17.897 3.535 -7.894 1.00 90.31 246 ALA A N 1
ATOM 1875 C CA . ALA A 1 246 ? 18.257 2.821 -6.666 1.00 90.31 246 ALA A CA 1
ATOM 1876 C C . ALA A 1 246 ? 18.494 1.321 -6.915 1.00 90.31 246 ALA A C 1
ATOM 1878 O O . ALA A 1 246 ? 19.433 0.736 -6.379 1.00 90.31 246 ALA A O 1
ATOM 1879 N N . TRP A 1 247 ? 17.688 0.717 -7.793 1.00 91.94 247 TRP A N 1
ATOM 1880 C CA . TRP A 1 247 ? 17.837 -0.673 -8.223 1.00 91.94 247 TRP A CA 1
ATOM 1881 C C . TRP A 1 247 ? 19.152 -0.923 -8.978 1.00 91.94 247 TRP A C 1
ATOM 1883 O O . TRP A 1 247 ? 19.718 -2.014 -8.925 1.00 91.94 247 TRP A O 1
ATOM 1893 N N . GLY A 1 248 ? 19.681 0.103 -9.654 1.00 90.31 248 GLY A N 1
ATOM 1894 C CA . GLY A 1 248 ? 20.991 0.080 -10.311 1.00 90.31 248 GLY A CA 1
ATOM 1895 C C . GLY A 1 248 ? 21.021 -0.632 -11.668 1.00 90.31 248 GLY A C 1
ATOM 1896 O O . GLY A 1 248 ? 22.101 -0.805 -12.232 1.00 90.31 248 GLY A O 1
ATOM 1897 N N . ARG A 1 249 ? 19.856 -1.040 -12.175 1.00 92.19 249 ARG A N 1
ATOM 1898 C CA . ARG A 1 249 ? 19.593 -1.605 -13.508 1.00 92.19 249 ARG A CA 1
ATOM 1899 C C . ARG A 1 249 ? 18.101 -1.444 -13.820 1.00 92.19 249 ARG A C 1
ATOM 1901 O O . ARG A 1 249 ? 17.360 -0.923 -12.989 1.00 92.19 249 ARG A O 1
ATOM 1908 N N . GLU A 1 250 ? 17.652 -1.915 -14.980 1.00 93.81 250 GLU A N 1
ATOM 1909 C CA . GLU A 1 250 ? 16.217 -1.960 -15.280 1.00 93.81 250 GLU A CA 1
ATOM 1910 C C . GLU A 1 250 ? 15.443 -2.723 -14.196 1.00 93.81 250 GLU A C 1
ATOM 1912 O O . GLU A 1 250 ? 15.868 -3.793 -13.741 1.00 93.81 250 GLU A O 1
ATOM 1917 N N . LEU A 1 251 ? 14.324 -2.137 -13.760 1.00 95.50 251 LEU A N 1
ATOM 1918 C CA . LEU A 1 251 ? 13.403 -2.792 -12.839 1.00 95.50 251 LEU A CA 1
ATOM 1919 C C . LEU A 1 251 ? 12.779 -4.027 -13.509 1.00 95.50 251 LEU A C 1
ATOM 1921 O O . LEU A 1 251 ? 12.638 -4.055 -14.734 1.00 95.50 251 LEU A O 1
ATOM 1925 N N . PRO A 1 252 ? 12.370 -5.042 -12.729 1.00 93.19 252 PRO A N 1
ATOM 1926 C CA . PRO A 1 252 ? 11.608 -6.170 -13.255 1.00 93.19 252 PRO A CA 1
ATOM 1927 C C . PRO A 1 252 ? 10.351 -5.714 -14.015 1.00 93.19 252 PRO A C 1
ATOM 1929 O O . PRO A 1 252 ? 9.735 -4.713 -13.645 1.00 93.19 252 PRO A O 1
ATOM 1932 N N . SER A 1 253 ? 9.937 -6.468 -15.041 1.00 95.06 253 SER A N 1
ATOM 1933 C CA . SER A 1 253 ? 8.822 -6.090 -15.932 1.00 95.06 253 SER A CA 1
ATOM 1934 C C . SER A 1 253 ? 7.532 -5.756 -15.181 1.00 95.06 253 SER A C 1
ATOM 1936 O O . SER A 1 253 ? 6.892 -4.760 -15.497 1.00 95.06 253 SER A O 1
ATOM 1938 N N . ILE A 1 254 ? 7.228 -6.489 -14.104 1.00 94.25 254 ILE A N 1
ATOM 1939 C CA . ILE A 1 254 ? 6.062 -6.239 -13.243 1.00 94.25 254 ILE A CA 1
ATOM 1940 C C . ILE A 1 254 ? 5.993 -4.793 -12.724 1.00 94.25 254 ILE A C 1
ATOM 1942 O O . ILE A 1 254 ? 4.905 -4.240 -12.559 1.00 94.25 254 ILE A O 1
ATOM 1946 N N . SER A 1 255 ? 7.138 -4.144 -12.480 1.00 95.50 255 SER A N 1
ATOM 1947 C CA . SER A 1 255 ? 7.179 -2.743 -12.054 1.00 95.50 255 SER A CA 1
ATOM 1948 C C . SER A 1 255 ? 6.724 -1.808 -13.173 1.00 95.50 255 SER A C 1
ATOM 1950 O O . SER A 1 255 ? 5.990 -0.858 -12.904 1.00 95.50 255 SER A O 1
ATOM 1952 N N . LYS A 1 256 ? 7.130 -2.086 -14.417 1.00 95.75 256 LYS A N 1
ATOM 1953 C CA . LYS A 1 256 ? 6.669 -1.345 -15.593 1.00 95.75 256 LYS A CA 1
ATOM 1954 C C . LYS A 1 256 ? 5.181 -1.585 -15.842 1.00 95.75 256 LYS A C 1
ATOM 1956 O O . LYS A 1 256 ? 4.445 -0.617 -15.991 1.00 95.75 256 LYS A O 1
ATOM 1961 N N . ASP A 1 257 ? 4.737 -2.838 -15.787 1.00 96.81 257 ASP A N 1
ATOM 1962 C CA . ASP A 1 257 ? 3.328 -3.204 -15.971 1.00 96.81 257 ASP 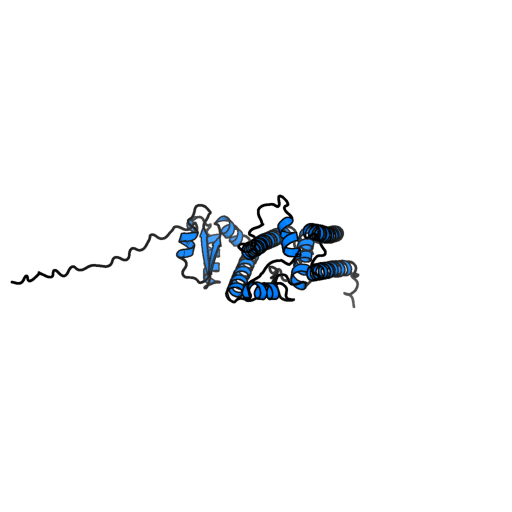A CA 1
ATOM 1963 C C . ASP A 1 257 ? 2.433 -2.499 -14.936 1.00 96.81 257 ASP A C 1
ATOM 1965 O O . ASP A 1 257 ? 1.347 -2.015 -15.252 1.00 96.81 257 ASP A O 1
ATOM 1969 N N . THR A 1 258 ? 2.920 -2.368 -13.697 1.00 96.00 258 THR A N 1
ATOM 1970 C CA . THR A 1 258 ? 2.242 -1.623 -12.624 1.00 96.00 258 THR A CA 1
ATOM 1971 C C . THR A 1 258 ? 2.144 -0.130 -12.919 1.00 96.00 258 THR A C 1
ATOM 1973 O O . THR A 1 258 ? 1.088 0.461 -12.688 1.00 96.00 258 THR A O 1
ATOM 1976 N N . LEU A 1 259 ? 3.218 0.490 -13.420 1.00 96.75 259 LEU A N 1
ATOM 1977 C CA . LEU A 1 259 ? 3.207 1.906 -13.792 1.00 96.75 259 LEU A CA 1
ATOM 1978 C C . LEU A 1 259 ? 2.238 2.164 -14.951 1.00 96.75 259 LEU A C 1
ATOM 1980 O O . LEU A 1 259 ? 1.435 3.092 -14.878 1.00 96.75 259 LEU A O 1
ATOM 1984 N N . ASP A 1 260 ? 2.283 1.325 -15.986 1.00 97.38 260 ASP A N 1
ATOM 1985 C CA . ASP A 1 260 ? 1.425 1.448 -17.165 1.00 97.38 260 ASP A CA 1
ATOM 1986 C C . ASP A 1 260 ? -0.057 1.270 -16.777 1.00 97.38 260 ASP A C 1
ATOM 1988 O O . ASP A 1 260 ? -0.909 2.074 -17.164 1.00 97.38 260 ASP A O 1
ATOM 1992 N N . ALA A 1 261 ? -0.368 0.284 -15.926 1.00 96.38 261 ALA A N 1
ATOM 1993 C CA . ALA A 1 261 ? -1.713 0.088 -15.386 1.00 96.38 261 ALA A CA 1
ATOM 1994 C C . ALA A 1 261 ? -2.187 1.281 -14.538 1.00 96.38 261 ALA A C 1
ATOM 1996 O O . ALA A 1 261 ? -3.344 1.685 -14.643 1.00 96.38 261 ALA A O 1
ATOM 1997 N N . ALA A 1 262 ? -1.306 1.874 -13.725 1.00 95.75 262 ALA A N 1
ATOM 1998 C CA . ALA A 1 262 ? -1.643 3.056 -12.937 1.00 95.75 262 ALA A CA 1
ATOM 1999 C C . ALA A 1 262 ? -1.914 4.270 -13.835 1.00 95.75 262 ALA A C 1
ATOM 2001 O O . ALA A 1 262 ? -2.933 4.932 -13.662 1.00 95.75 262 ALA A O 1
ATOM 2002 N N . ASN A 1 263 ? -1.061 4.526 -14.832 1.00 97.00 263 ASN A N 1
ATOM 2003 C CA . ASN A 1 263 ? -1.261 5.596 -15.811 1.00 97.00 263 ASN A CA 1
ATOM 2004 C C . ASN A 1 263 ? -2.590 5.444 -16.559 1.00 97.00 263 ASN A C 1
ATOM 2006 O O . ASN A 1 263 ? -3.324 6.420 -16.696 1.00 97.00 263 ASN A O 1
ATOM 2010 N N . LYS A 1 264 ? -2.980 4.215 -16.916 1.00 95.12 264 LYS A N 1
ATOM 2011 C CA . LYS A 1 264 ? -4.300 3.961 -17.502 1.00 95.12 264 LYS A CA 1
ATOM 2012 C C . LYS A 1 264 ? -5.451 4.405 -16.583 1.00 95.12 264 LYS A C 1
ATOM 2014 O O . LYS A 1 264 ? -6.436 4.946 -17.080 1.00 95.12 264 LYS A O 1
ATOM 2019 N N . LEU A 1 265 ? -5.339 4.216 -15.264 1.00 92.69 265 LEU A N 1
ATOM 2020 C CA . LEU A 1 265 ? -6.352 4.682 -14.304 1.00 92.69 265 LEU A CA 1
ATOM 2021 C C . LEU A 1 265 ? -6.447 6.217 -14.264 1.00 92.69 265 LEU A C 1
ATOM 2023 O O . LEU A 1 265 ? -7.552 6.754 -14.182 1.00 92.69 265 LEU A O 1
ATOM 2027 N N . PHE A 1 266 ? -5.317 6.926 -14.367 1.00 94.25 266 PHE A N 1
ATOM 2028 C CA . PHE A 1 266 ? -5.306 8.387 -14.520 1.00 94.25 266 PHE A CA 1
ATOM 2029 C C . PHE A 1 266 ? -5.982 8.821 -15.828 1.00 94.25 266 PHE A C 1
ATOM 2031 O O . PHE A 1 266 ? -6.853 9.689 -15.803 1.00 94.25 266 PHE A O 1
ATOM 2038 N N . ASP A 1 267 ? -5.671 8.167 -16.948 1.00 92.38 267 ASP A N 1
ATOM 2039 C CA . ASP A 1 267 ? -6.275 8.476 -18.250 1.00 92.38 267 ASP A CA 1
ATOM 2040 C C . ASP A 1 267 ? -7.783 8.191 -18.282 1.00 92.38 267 ASP A C 1
ATOM 2042 O O . ASP A 1 267 ? -8.564 8.933 -18.886 1.00 92.38 267 ASP A O 1
ATOM 2046 N N . ASP A 1 268 ? -8.220 7.089 -17.663 1.00 88.19 268 ASP A N 1
ATOM 2047 C CA . ASP A 1 268 ? -9.640 6.779 -17.480 1.00 88.19 268 ASP A CA 1
ATOM 2048 C C . ASP A 1 268 ? -10.316 7.873 -16.612 1.00 88.19 268 ASP A C 1
ATOM 2050 O O . ASP A 1 268 ? -11.425 8.317 -16.932 1.00 88.19 268 ASP A O 1
ATOM 2054 N N . TYR A 1 269 ? -9.645 8.362 -15.556 1.00 87.00 269 TYR A N 1
ATOM 2055 C CA . TYR A 1 269 ? -10.133 9.461 -14.712 1.00 87.00 269 TYR A CA 1
ATOM 2056 C C . TYR A 1 269 ? -10.285 10.770 -15.492 1.00 87.00 269 TYR A C 1
ATOM 2058 O O . TYR A 1 269 ? -11.354 11.381 -15.426 1.00 87.00 269 TYR A O 1
ATOM 2066 N N . TYR A 1 270 ? -9.280 11.192 -16.262 1.00 91.56 270 TYR A N 1
ATOM 2067 C CA . TYR A 1 270 ? -9.354 12.439 -17.032 1.00 91.56 270 TYR A CA 1
ATOM 2068 C C . TYR A 1 270 ? -10.469 12.401 -18.074 1.00 91.56 270 TYR A C 1
ATOM 2070 O O . TYR A 1 270 ? -11.289 13.316 -18.122 1.00 91.56 270 TYR A O 1
ATOM 2078 N N . ARG A 1 271 ? -10.609 11.289 -18.805 1.00 88.06 271 ARG A N 1
ATOM 2079 C CA . ARG A 1 271 ? -11.734 11.102 -19.737 1.00 88.06 271 ARG A CA 1
ATOM 2080 C C . ARG A 1 271 ? -13.091 11.205 -19.048 1.00 88.06 271 ARG A C 1
ATOM 2082 O O . ARG A 1 271 ? -14.022 11.775 -19.608 1.00 88.06 271 ARG A O 1
ATOM 2089 N N . SER A 1 272 ? -13.209 10.707 -17.816 1.00 83.31 272 SER A N 1
ATOM 2090 C CA . SER A 1 272 ? -14.450 10.834 -17.039 1.00 83.31 272 SER A CA 1
ATOM 2091 C C . SER A 1 272 ? -14.787 12.279 -16.640 1.00 83.31 272 SER A C 1
ATOM 2093 O O . SER A 1 272 ? -15.943 12.572 -16.338 1.00 83.31 272 SER A O 1
ATOM 2095 N N . LYS A 1 273 ? -13.795 13.180 -16.633 1.00 81.06 273 LYS A N 1
ATOM 2096 C CA . LYS A 1 273 ? -13.959 14.616 -16.361 1.00 81.06 273 LYS A CA 1
ATOM 2097 C C . LYS A 1 273 ? -14.261 15.431 -17.616 1.00 81.06 273 LYS A C 1
ATOM 2099 O O . LYS A 1 273 ? -14.861 16.495 -17.504 1.00 81.06 273 LYS A O 1
ATOM 2104 N N . GLU A 1 274 ? -13.869 14.924 -18.779 1.00 78.38 274 GLU A N 1
ATOM 2105 C CA . GLU A 1 274 ? -14.074 15.559 -20.084 1.00 78.38 274 GLU A CA 1
ATOM 2106 C C . GLU A 1 274 ? -15.406 15.166 -20.749 1.00 78.38 274 GLU A C 1
ATOM 2108 O O . GLU A 1 274 ? -15.876 15.868 -21.643 1.00 78.38 274 GLU A O 1
ATOM 2113 N N . ALA A 1 275 ? -16.048 14.073 -20.316 1.00 55.78 275 ALA A N 1
ATOM 2114 C CA . ALA A 1 275 ? -17.340 13.648 -20.854 1.00 55.78 275 ALA A CA 1
ATOM 2115 C C . ALA A 1 275 ? -18.450 14.696 -20.574 1.00 55.78 275 ALA A C 1
ATOM 2117 O O . ALA A 1 275 ? -18.654 15.080 -19.417 1.00 55.78 275 ALA A O 1
ATOM 2118 N N . PRO A 1 276 ? -19.191 15.168 -21.599 1.00 45.78 276 PRO A N 1
ATOM 2119 C CA . PRO A 1 276 ? -20.170 16.238 -21.445 1.00 45.78 276 PRO A CA 1
ATOM 2120 C C . PRO A 1 276 ? -21.388 15.817 -20.617 1.00 45.78 276 PRO A C 1
ATOM 2122 O O . PRO A 1 276 ? -21.878 14.690 -20.667 1.00 45.78 276 PRO A O 1
ATOM 2125 N N . LYS A 1 277 ? -21.925 16.801 -19.896 1.00 44.91 277 LYS A N 1
ATOM 2126 C CA . LYS A 1 277 ? -23.136 16.780 -19.063 1.00 44.91 277 LYS A CA 1
ATOM 2127 C C . LYS A 1 277 ? -24.438 16.683 -19.894 1.00 44.91 277 LYS A C 1
ATOM 2129 O O . LYS A 1 277 ? -25.407 17.349 -19.552 1.00 44.91 277 LYS A O 1
ATOM 2134 N N . SER A 1 278 ? -24.460 15.927 -20.998 1.00 40.78 278 SER A N 1
ATOM 2135 C CA . SER A 1 278 ? -25.545 15.945 -22.001 1.00 40.78 278 SER A CA 1
ATOM 2136 C C . SER A 1 278 ? -26.181 14.579 -22.303 1.00 40.78 278 SER A C 1
ATOM 2138 O O . SER A 1 278 ? -26.638 14.360 -23.417 1.00 40.78 278 SER A O 1
ATOM 2140 N N . ALA A 1 279 ? -26.210 13.645 -21.349 1.00 44.38 279 ALA A N 1
ATOM 2141 C CA . ALA A 1 279 ? -26.876 12.345 -21.533 1.00 44.38 279 ALA A CA 1
ATOM 2142 C C . ALA A 1 279 ? -27.919 12.033 -20.442 1.00 44.38 279 ALA A C 1
ATOM 2144 O O . ALA A 1 279 ? -28.119 10.877 -20.082 1.00 44.38 279 ALA A O 1
ATOM 2145 N N . ILE A 1 280 ? -28.561 13.067 -19.886 1.00 40.84 280 ILE A N 1
ATOM 2146 C CA . ILE A 1 280 ? -29.763 12.925 -19.048 1.00 40.84 280 ILE A CA 1
ATOM 2147 C C . ILE A 1 280 ? -30.776 13.982 -19.497 1.00 40.84 280 ILE A C 1
ATOM 2149 O O . ILE A 1 280 ? -31.040 14.935 -18.777 1.00 40.84 280 ILE A O 1
ATOM 2153 N N . GLU A 1 281 ? -31.249 13.858 -20.730 1.00 40.44 281 GLU A N 1
ATOM 2154 C CA . GLU A 1 281 ? -32.531 14.389 -21.204 1.00 40.44 281 GLU A CA 1
ATOM 2155 C C . GLU A 1 281 ? -32.787 13.762 -22.579 1.00 40.44 281 GLU A C 1
ATOM 2157 O O . GLU A 1 281 ? -32.303 14.253 -23.593 1.00 40.44 281 GLU A O 1
ATOM 2162 N N . GLU A 1 282 ? -33.435 12.597 -22.566 1.00 34.41 282 GLU A N 1
ATOM 2163 C CA . GLU A 1 282 ? -34.535 12.207 -23.463 1.00 34.41 282 GLU A CA 1
ATOM 2164 C C . GLU A 1 282 ? -35.262 10.990 -22.874 1.00 34.41 282 GLU A C 1
ATOM 2166 O O . GLU A 1 282 ? -34.576 10.057 -22.391 1.00 34.41 282 GLU A O 1
#

Sequence (282 aa):
MSIGISGVSQVGASTQYEAPAVKSSEDKLSKKAQDYLADLRSKYGDYDFIVANDSDDKKALVKQSTKSTSVVFSTSEMERMAKDEKYAAQKLKNIDTAVRNGNKIAEGQGVTYEKGSTQSSGLYSINKMNKADRSALVDQLKADMESRKSQLIDLVQKTLSGQVDSFGKASDENSIWRTLASGKFTVDAATKAQAQKDISEDGYWGVKQTSQRLFDFASALAGDDVDKMKEMQAAMEKGYKMATKAWGRELPSISKDTLDAANKLFDDYYRSKEAPKSAIEE

pLDDT: mean 74.85, std 18.71, range [27.19, 97.38]

Organism: NCBI:txid46206

Solvent-accessible surface area (backbone atoms only — not comparable to full-atom values): 16504 Å² total; per-residue (Å²): 134,80,92,81,83,86,83,79,89,76,90,75,83,81,76,76,80,74,73,78,82,76,79,62,44,60,85,78,45,54,72,65,28,48,53,46,51,50,51,48,45,66,72,39,73,59,42,37,80,41,39,41,46,92,90,40,66,58,67,64,52,55,68,68,52,89,46,89,38,76,46,80,36,35,52,70,53,44,47,48,33,54,73,32,65,67,62,29,54,50,53,52,51,53,48,53,50,51,50,53,40,49,50,31,52,76,70,74,42,61,43,65,85,75,78,79,84,72,91,50,101,47,101,64,42,53,27,73,46,56,73,68,61,23,48,54,49,48,52,48,53,50,51,51,49,52,54,52,48,50,54,50,50,53,50,51,48,58,51,44,58,92,75,48,99,72,69,90,78,64,100,47,96,43,51,64,42,37,46,61,68,64,61,83,72,71,72,58,72,66,62,50,52,50,53,53,41,25,51,27,74,74,7,42,66,1,42,63,46,44,14,49,50,54,46,51,52,37,30,32,74,35,32,78,38,66,68,47,41,52,53,41,53,53,50,50,55,51,49,52,55,52,49,29,58,45,33,68,47,86,65,62,66,65,59,54,54,18,51,55,50,24,51,49,53,52,54,55,50,53,52,67,70,68,58,74,97,76,84,85,84,133

Foldseek 3Di:
DDDDDDDDDDDDDPDDPPPPDFDFCLVVADPLLNVVQVVVCVVCVLEAETEHDPPGPPVVVVVVDPHPYYDYDYNVQSNVCSVDVLSVLQVVVVVVLVVVQVVCVVVLHFRADDDRDPDDPDLLVLLVDDLVVLVVSLVVLVVVVVVVVVVVVVLLCVQCVPVPPPPPDDPDPLPSLLVVLVVPTDDDPSSVVSVCNLCPCRHCVDLQNLLSSLLSNQCSVQRNPLVSSVVSLVVVVVVLVVSCVSNVHGDPVRSVSSNVSNVVSNVVVVVVVVDDPPDPDD

Radius of gyration: 26.67 Å; Cα contacts (8 Å, |Δi|>4): 235; chains: 1; bounding box: 66×74×86 Å

Secondary structure (DSSP, 8-state):
------------------PPPPPPSGGGS-HHHHHHHHHHHHH-TTEEEEE--TTS-HHHHHHH--SSEEEEE-HHHHHHHHH-HHHHHHHHHHHHHHHHHHHHHHTTPPP--PPP-----STTTTTTS-HHHHHHHHHHHHHHHHHHHHHHHHHHHHHHTTT-TTGGG---TTHHHHHHHHT-----HHHHHHHHHHTSTTSTTSHHHHHHHHHHHHHHHHTT-HHHHHHHHHHHHHHHHHHHHHHTSPPPHHHHHHHHHHHHHHHHHHHHHHS-S-SS--